Protein AF-A0AAE0FEV9-F1 (afdb_monomer_lite)

Secondary structure (DSSP, 8-state):
------PPPHHHHHHHHH--------------------HHHHHHHTTSPPTT---HHHHS-HHHHHHHHHHH-GGGHHHHHHHHHHHHHHHHHHHHHHHH-SSHHHHHHHHHHHHHHHHHHHHHHHHHS-HHHHHHHT-HHHHHHHHHHHHHHHHHHHHHHHHHHHHHHHHHHHHHHHHHHHHHTTS-TTTTT--GGGHHHIIIIIHHHHHHGGG--SHHHHHHHS--SSS--

pLDDT: mean 75.98, std 17.47, range [34.81, 94.75]

InterPro domains:
  IPR037191 VPS9 domain superfamily [SSF109993] (105-224)
  IPR051248 UPF0507/Ankyrin repeat domain-containing protein 27 [PTHR24170] (61-226)

Organism: NCBI:txid36881

Sequence (233 aa):
MDTDAQSPSIVDWISETFFGTPTPFSADSSSESEDDTDPAERARLAKIPPWGQVEESELESPINCRKLLRRLLPQAAQGLQCADRLSEAFNRNFDLWDGEYPNNEERLTYWRDEILSCTEKVVRKLLESGKRIARVNRNAAWREQLQTMVDGYILELVHDKLMVGVERLCEDDDDELDRRMEKLHHIDAKVVGVRKEHRDMIVGEALTRFRQLPRLVTPLEKVLTTPCHSFGK

Foldseek 3Di:
DDDDDPDDDPVVVVCVPPDDDDDDDDDDDDDPPDDPDDPVNVVLLVPQDAQPPDDVVLLLALVSLVVNCCRNCVLLVVLVVLLLVLLVVCLVCVVVLLPPDPAPVVSVVVNVVSLVVSLVSSLVSSCVRDDSSVVCVVDPVSSVVNSSSSSSNSLVSNVVVVVVSVCVNCVVVVVVVVVVVVVCPPPDVVVVVDDPVCPCVCVPQQVVLVVCLVVRRDPSNNVVSHPPPPPPD

Structure (mmCIF, N/CA/C/O backbone):
data_AF-A0AAE0FEV9-F1
#
_entry.id   AF-A0AAE0FEV9-F1
#
loop_
_atom_site.group_PDB
_atom_site.id
_atom_site.type_symbol
_atom_site.label_atom_id
_atom_site.label_alt_id
_atom_site.label_comp_id
_atom_site.label_asym_id
_atom_site.label_entity_id
_atom_site.label_seq_id
_atom_site.pdbx_PDB_ins_code
_atom_site.Cartn_x
_atom_site.Cartn_y
_atom_site.Cartn_z
_atom_site.occupancy
_atom_site.B_iso_or_equiv
_atom_site.auth_seq_id
_atom_site.auth_comp_id
_atom_site.auth_asym_id
_atom_site.auth_atom_id
_atom_site.pdbx_PDB_model_num
ATOM 1 N N . MET A 1 1 ? -8.594 51.266 -2.827 1.00 41.22 1 MET A N 1
ATOM 2 C CA . MET A 1 1 ? -8.538 50.683 -1.469 1.00 41.22 1 MET A CA 1
ATOM 3 C C . MET A 1 1 ? -9.070 49.283 -1.644 1.00 41.22 1 MET A C 1
ATOM 5 O O . MET A 1 1 ? -10.258 49.060 -1.469 1.00 41.22 1 MET A O 1
ATOM 9 N N . ASP A 1 2 ? -8.205 48.408 -2.139 1.00 34.81 2 ASP A N 1
ATOM 10 C CA . ASP A 1 2 ? -8.550 47.035 -2.477 1.00 34.81 2 ASP A CA 1
ATOM 11 C C . ASP A 1 2 ? -8.184 46.172 -1.277 1.00 34.81 2 ASP A C 1
ATOM 13 O O . ASP A 1 2 ? -7.033 46.127 -0.847 1.00 34.81 2 ASP A O 1
ATOM 17 N N . THR A 1 3 ? -9.203 45.592 -0.654 1.00 43.28 3 THR A N 1
ATOM 18 C CA . THR A 1 3 ? -9.040 44.592 0.393 1.00 43.28 3 THR A CA 1
ATOM 19 C C . THR A 1 3 ? -8.799 43.252 -0.285 1.00 43.28 3 THR A C 1
ATOM 21 O O . THR A 1 3 ? -9.742 42.651 -0.801 1.00 43.28 3 THR A O 1
ATOM 24 N N . ASP A 1 4 ? -7.544 42.806 -0.284 1.00 39.69 4 ASP A N 1
ATOM 25 C CA . ASP A 1 4 ? -7.170 41.438 -0.629 1.00 39.69 4 ASP A CA 1
ATOM 26 C C . ASP A 1 4 ? -7.824 40.473 0.365 1.00 39.69 4 ASP A C 1
ATOM 28 O O . ASP A 1 4 ? -7.436 40.374 1.532 1.00 39.69 4 ASP A O 1
ATOM 32 N N . ALA A 1 5 ? -8.854 39.770 -0.099 1.00 47.12 5 ALA A N 1
ATOM 33 C CA . ALA A 1 5 ? -9.394 38.616 0.595 1.00 47.12 5 ALA A CA 1
ATOM 34 C C . ALA A 1 5 ? -8.431 37.442 0.370 1.00 47.12 5 ALA A C 1
ATOM 36 O O . ALA A 1 5 ? -8.418 36.834 -0.700 1.00 47.12 5 ALA A O 1
ATOM 37 N N . GLN A 1 6 ? -7.602 37.142 1.372 1.00 42.97 6 GLN A N 1
ATOM 38 C CA . GLN A 1 6 ? -6.827 35.905 1.412 1.00 42.97 6 GLN A CA 1
ATOM 39 C C . GLN A 1 6 ? -7.790 34.716 1.442 1.00 42.97 6 GLN A C 1
ATOM 41 O O . GLN A 1 6 ? -8.541 34.534 2.401 1.00 42.97 6 GLN A O 1
ATOM 46 N N . SER A 1 7 ? -7.764 33.911 0.382 1.00 38.69 7 SER A N 1
ATOM 47 C CA . SER A 1 7 ? -8.400 32.597 0.372 1.00 38.69 7 SER A CA 1
ATOM 48 C C . SER A 1 7 ? -7.812 31.746 1.507 1.00 38.69 7 SER A C 1
ATOM 50 O O . SER A 1 7 ? -6.585 31.677 1.620 1.00 38.69 7 SER A O 1
ATOM 52 N N . PRO A 1 8 ? -8.644 31.118 2.354 1.00 42.41 8 PRO A N 1
ATOM 53 C CA . PRO A 1 8 ? -8.163 30.309 3.469 1.00 42.41 8 PRO A CA 1
ATOM 54 C C . PRO A 1 8 ? -7.369 29.096 2.970 1.00 42.41 8 PRO A C 1
ATOM 56 O O . PRO A 1 8 ? -7.682 28.514 1.928 1.00 42.41 8 PRO A O 1
ATOM 59 N N . SER A 1 9 ? -6.329 28.726 3.720 1.00 47.88 9 SER A N 1
ATOM 60 C CA . SER A 1 9 ? -5.472 27.581 3.416 1.00 47.88 9 SER A CA 1
ATOM 61 C C . SER A 1 9 ? -6.270 26.276 3.500 1.00 47.88 9 SER A C 1
ATOM 63 O O . SER A 1 9 ? -7.093 26.098 4.398 1.00 47.88 9 SER A O 1
ATOM 65 N N . ILE A 1 10 ? -5.991 25.315 2.612 1.00 43.44 10 ILE A N 1
ATOM 66 C CA . ILE A 1 10 ? -6.549 23.949 2.684 1.00 43.44 10 ILE A CA 1
ATOM 67 C C . ILE A 1 10 ? -6.269 23.304 4.055 1.00 43.44 10 ILE A C 1
ATOM 69 O O . ILE A 1 10 ? -7.090 22.537 4.561 1.00 43.44 10 ILE A O 1
ATOM 73 N N . VAL A 1 11 ? -5.155 23.674 4.697 1.00 47.72 11 VAL A N 1
ATOM 74 C CA . VAL A 1 11 ? -4.790 23.234 6.052 1.00 47.72 11 VAL A CA 1
ATOM 75 C C . VAL A 1 11 ? -5.796 23.728 7.101 1.00 47.72 11 VAL A C 1
ATOM 77 O O . VAL A 1 11 ? -6.149 22.978 8.016 1.00 47.72 11 VAL A O 1
ATOM 80 N N . ASP A 1 12 ? -6.321 24.945 6.943 1.00 48.31 12 ASP A N 1
ATOM 81 C CA . ASP A 1 12 ? -7.316 25.524 7.853 1.00 48.31 12 ASP A CA 1
ATOM 82 C C . ASP A 1 12 ? -8.679 24.842 7.665 1.00 48.31 12 ASP A C 1
ATOM 84 O O . ASP A 1 12 ? -9.347 24.491 8.639 1.00 48.31 12 ASP A O 1
ATOM 88 N N . TRP A 1 13 ? -9.044 24.526 6.417 1.00 46.03 13 TRP A N 1
ATOM 89 C CA . TRP A 1 13 ? -10.301 23.839 6.104 1.00 46.03 13 TRP A CA 1
ATOM 90 C C . TRP A 1 13 ? -10.339 22.396 6.636 1.00 46.03 13 TRP A C 1
ATOM 92 O O . TRP A 1 13 ? -11.351 21.943 7.178 1.00 46.03 13 TRP A O 1
ATOM 102 N N . ILE A 1 14 ? -9.221 21.667 6.553 1.00 44.41 14 ILE A N 1
ATOM 103 C CA . ILE A 1 14 ? -9.095 20.316 7.127 1.00 44.41 14 ILE A CA 1
ATOM 104 C C . ILE A 1 14 ? -9.130 20.364 8.664 1.00 44.41 14 ILE A C 1
ATOM 106 O O . ILE A 1 14 ? -9.707 19.473 9.294 1.00 44.41 14 ILE A O 1
ATOM 110 N N . SER A 1 15 ? -8.565 21.413 9.266 1.00 47.31 15 SER A N 1
ATOM 111 C CA . SER A 1 15 ? -8.536 21.595 10.719 1.00 47.31 15 SER A CA 1
ATOM 112 C C . SER A 1 15 ? -9.932 21.863 11.299 1.00 47.31 15 SER A C 1
ATOM 114 O O . SER A 1 15 ? -10.335 21.202 12.256 1.00 47.31 15 SER A O 1
ATOM 116 N N . GLU A 1 16 ? -10.715 22.753 10.684 1.00 45.16 16 GLU A N 1
ATOM 117 C CA . GLU A 1 16 ? -12.052 23.123 11.179 1.00 45.16 16 GLU A CA 1
ATOM 118 C C . GLU A 1 16 ? -13.118 22.041 10.956 1.00 45.16 16 GLU A C 1
ATOM 120 O O . GLU A 1 16 ? -14.039 21.900 11.762 1.00 45.16 16 GLU A O 1
ATOM 125 N N . THR A 1 17 ? -13.000 21.240 9.893 1.00 46.22 17 THR A N 1
ATOM 126 C CA . THR A 1 17 ? -14.050 20.268 9.535 1.00 46.22 17 THR A CA 1
ATOM 127 C C . THR A 1 17 ? -13.935 18.945 10.308 1.00 46.22 17 THR A C 1
ATOM 129 O O . THR A 1 17 ? -14.923 18.222 10.449 1.00 46.22 17 THR A O 1
ATOM 132 N N . PHE A 1 18 ? -12.747 18.606 10.827 1.00 39.97 18 PHE A N 1
ATOM 133 C CA . PHE A 1 18 ? -12.476 17.279 11.406 1.00 39.97 18 PHE A CA 1
ATOM 134 C C . PHE A 1 18 ? -12.019 17.283 12.866 1.00 39.97 18 PHE A C 1
ATOM 136 O O . PHE A 1 18 ? -12.207 16.276 13.556 1.00 39.97 18 PHE A O 1
ATOM 143 N N . PHE A 1 19 ? -11.455 18.383 13.363 1.00 46.16 19 PHE A N 1
ATOM 144 C CA . PHE A 1 19 ? -10.941 18.464 14.725 1.00 46.16 19 PHE A CA 1
ATOM 145 C C . PHE A 1 19 ? -11.893 19.303 15.573 1.00 46.16 19 PHE A C 1
ATOM 147 O O . PHE A 1 19 ? -11.702 20.499 15.775 1.00 46.16 19 PHE A O 1
ATOM 154 N N . GLY A 1 20 ? -12.937 18.655 16.097 1.00 38.75 20 GLY A N 1
ATOM 155 C CA . GLY A 1 20 ? -13.667 19.206 17.238 1.00 38.75 20 GLY A CA 1
ATOM 156 C C . GLY A 1 20 ? -12.681 19.616 18.340 1.00 38.75 20 GLY A C 1
ATOM 157 O O . GLY A 1 20 ? -11.648 18.966 18.524 1.00 38.75 20 GLY A O 1
ATOM 158 N N . THR A 1 21 ? -12.984 20.716 19.029 1.00 34.81 21 THR A N 1
ATOM 159 C CA . THR A 1 21 ? -12.131 21.330 20.055 1.00 34.81 21 THR A CA 1
ATOM 160 C C . THR A 1 21 ? -11.534 20.284 21.009 1.00 34.81 21 THR A C 1
ATOM 162 O O . THR A 1 21 ? -12.269 19.436 21.522 1.00 34.81 21 THR A O 1
ATOM 165 N N . PRO A 1 22 ? -10.214 20.320 21.277 1.00 36.53 22 PRO A N 1
ATOM 166 C CA . PRO A 1 22 ? -9.587 19.364 22.177 1.00 36.53 22 PRO A CA 1
ATOM 167 C C . PRO A 1 22 ? -10.142 19.558 23.591 1.00 36.53 22 PRO A C 1
ATOM 169 O O . PRO A 1 22 ? -9.914 20.583 24.233 1.00 36.53 22 PRO A O 1
ATOM 172 N N . THR A 1 23 ? -10.882 18.569 24.090 1.00 37.50 23 THR A N 1
ATOM 173 C CA . THR A 1 23 ? -11.262 18.509 25.502 1.00 37.50 23 THR A CA 1
ATOM 174 C C . THR A 1 23 ? -10.005 18.303 26.352 1.00 37.50 23 THR A C 1
ATOM 176 O O . THR A 1 23 ? -9.233 17.385 26.057 1.00 37.50 23 THR A O 1
ATOM 179 N N . PRO A 1 24 ? -9.775 19.116 27.398 1.00 34.91 24 PRO A N 1
ATOM 180 C CA . PRO A 1 24 ? -8.622 18.953 28.272 1.00 34.91 24 PRO A CA 1
ATOM 181 C C . PRO A 1 24 ? -8.656 17.587 28.969 1.00 34.91 24 PRO A C 1
ATOM 183 O O . PRO A 1 24 ? -9.694 17.130 29.446 1.00 34.91 24 PRO A O 1
ATOM 186 N N . PHE A 1 25 ? -7.494 16.937 28.996 1.00 35.12 25 PHE A N 1
ATOM 187 C CA . PHE A 1 25 ? -7.281 15.612 29.569 1.00 35.12 25 PHE A CA 1
ATOM 188 C C . PHE A 1 25 ? -7.316 15.713 31.103 1.00 35.12 25 PHE A C 1
ATOM 190 O O . PHE A 1 25 ? -6.329 16.097 31.731 1.00 35.12 25 PHE A O 1
ATOM 197 N N . SER A 1 26 ? -8.458 15.402 31.719 1.00 35.25 26 SER A N 1
ATOM 198 C CA . SER A 1 26 ? -8.541 15.206 33.170 1.00 35.25 26 SER A CA 1
ATOM 199 C C . SER A 1 26 ? -7.889 13.874 33.534 1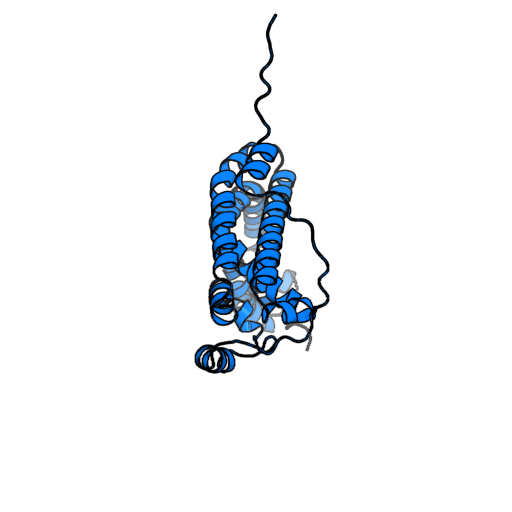.00 35.25 26 SER A C 1
ATOM 201 O O . SER A 1 26 ? -8.309 12.814 33.073 1.00 35.25 26 SER A O 1
ATOM 203 N N . ALA A 1 27 ? -6.842 13.927 34.354 1.00 40.41 27 ALA A N 1
ATOM 204 C CA . ALA A 1 27 ? -6.229 12.748 34.947 1.00 40.41 27 ALA A CA 1
ATOM 205 C C . ALA A 1 27 ? -7.140 12.208 36.061 1.00 40.41 27 ALA A C 1
ATOM 207 O O . ALA A 1 27 ? -7.058 12.666 37.198 1.00 40.41 27 ALA A O 1
ATOM 208 N N . ASP A 1 28 ? -8.007 11.248 35.732 1.00 34.88 28 ASP A N 1
ATOM 209 C CA . ASP A 1 28 ? -8.810 10.533 36.725 1.00 34.88 28 ASP A CA 1
ATOM 210 C C . ASP A 1 28 ? -8.112 9.248 37.193 1.00 34.88 28 ASP A C 1
ATOM 212 O O . ASP A 1 28 ? -7.824 8.325 36.422 1.00 34.88 28 ASP A O 1
ATOM 216 N N . SER A 1 29 ? -7.871 9.194 38.504 1.00 41.78 29 SER A N 1
ATOM 217 C CA . SER A 1 29 ? -7.483 8.006 39.262 1.00 41.78 29 SER A CA 1
ATOM 218 C C . SER A 1 29 ? -8.559 6.927 39.124 1.00 41.78 29 SER A C 1
ATOM 220 O O . SER A 1 29 ? -9.593 6.967 39.788 1.00 41.78 29 SER A O 1
ATOM 222 N N . SER A 1 30 ? -8.322 5.947 38.253 1.00 42.25 30 SER A N 1
ATOM 223 C CA . SER A 1 30 ? -9.244 4.829 38.046 1.00 42.25 30 SER A CA 1
ATOM 224 C C . SER A 1 30 ? -9.142 3.823 39.190 1.00 42.25 30 SER A C 1
ATOM 226 O O . SER A 1 30 ? -8.211 3.021 39.254 1.00 42.25 30 SER A O 1
ATOM 228 N N . SER A 1 31 ? -10.141 3.865 40.070 1.00 44.00 31 SER A N 1
ATOM 229 C CA . SER A 1 31 ? -10.579 2.700 40.835 1.00 44.00 31 SER A CA 1
ATOM 230 C C . SER A 1 31 ? -10.936 1.563 39.868 1.00 44.00 31 SER A C 1
ATOM 232 O O . SER A 1 31 ? -11.465 1.799 38.777 1.00 44.00 31 SER A O 1
ATOM 234 N N . GLU A 1 32 ? -10.597 0.328 40.236 1.00 45.25 32 GLU A N 1
ATOM 235 C CA . GLU A 1 32 ? -10.976 -0.877 39.497 1.00 45.25 32 GLU A CA 1
ATOM 236 C C . GLU A 1 32 ? -12.501 -1.039 39.555 1.00 45.25 32 GLU A C 1
ATOM 238 O O . GLU A 1 32 ? -13.047 -1.691 40.439 1.00 45.25 32 GLU A O 1
ATOM 243 N N . SER A 1 33 ? -13.197 -0.376 38.630 1.00 47.38 33 SER A N 1
ATOM 244 C CA . SER A 1 33 ? -14.631 -0.551 38.423 1.00 47.38 33 SER A CA 1
ATOM 245 C C . SER A 1 33 ? -14.896 -1.979 37.965 1.00 47.38 33 SER A C 1
ATOM 247 O O . SER A 1 33 ? -14.318 -2.447 36.976 1.00 47.38 33 SER A O 1
ATOM 249 N N . GLU A 1 34 ? -15.764 -2.660 38.712 1.00 48.91 34 GLU A N 1
ATOM 250 C CA . GLU A 1 34 ? -16.305 -3.964 38.363 1.00 48.91 34 GLU A CA 1
ATOM 251 C C . GLU A 1 34 ? -16.794 -3.930 36.912 1.00 48.91 34 GLU A C 1
ATOM 253 O O . GLU A 1 34 ? -17.453 -2.998 36.451 1.00 48.91 34 GLU A O 1
ATOM 258 N N . ASP A 1 35 ? -16.338 -4.915 36.150 1.00 56.59 35 ASP A N 1
ATOM 259 C CA . ASP A 1 35 ? -16.526 -4.993 34.715 1.00 56.59 35 ASP A CA 1
ATOM 260 C C . ASP A 1 35 ? -18.016 -5.248 34.415 1.00 56.59 35 ASP A C 1
ATOM 262 O O . ASP A 1 35 ? -18.484 -6.382 34.428 1.00 56.59 35 ASP A O 1
ATOM 266 N N . ASP A 1 36 ? -18.765 -4.175 34.167 1.00 55.03 36 ASP A N 1
ATOM 267 C CA . ASP A 1 36 ? -20.206 -4.147 33.848 1.00 55.03 36 ASP A CA 1
ATOM 268 C C . ASP A 1 36 ? -20.526 -4.661 32.424 1.00 55.03 36 ASP A C 1
ATOM 270 O O . ASP A 1 36 ? -21.528 -4.312 31.800 1.00 55.03 36 ASP A O 1
ATOM 274 N N . THR A 1 37 ? -19.636 -5.479 31.858 1.00 64.69 37 THR A N 1
ATOM 275 C CA . THR A 1 37 ? -19.799 -6.045 30.519 1.00 64.69 37 THR A CA 1
ATOM 276 C C . THR A 1 37 ? -20.865 -7.143 30.555 1.00 64.69 37 THR A C 1
ATOM 278 O O . THR A 1 37 ? -20.728 -8.112 31.311 1.00 64.69 37 THR A O 1
ATOM 281 N N . ASP A 1 38 ? -21.895 -7.010 29.708 1.00 74.19 38 ASP A N 1
ATOM 282 C CA . ASP A 1 38 ? -22.982 -7.983 29.528 1.00 74.19 38 ASP A CA 1
ATOM 283 C C . ASP A 1 38 ? -22.416 -9.422 29.481 1.00 74.19 38 ASP A C 1
ATOM 285 O O . ASP A 1 38 ? -21.505 -9.703 28.691 1.00 74.19 38 ASP A O 1
ATOM 289 N N . PRO A 1 39 ? -22.917 -10.364 30.305 1.00 74.19 39 PRO A N 1
ATOM 290 C CA . PRO A 1 39 ? -22.498 -11.765 30.282 1.00 74.19 39 PRO A CA 1
ATOM 291 C C . PRO A 1 39 ? -22.519 -12.404 28.884 1.00 74.19 39 PRO A C 1
ATOM 293 O O . PRO A 1 39 ? -21.651 -13.224 28.569 1.00 74.19 39 PRO A O 1
ATOM 296 N N . ALA A 1 40 ? -23.473 -12.024 28.026 1.00 72.75 40 ALA A N 1
ATOM 297 C CA . ALA A 1 40 ? -23.550 -12.499 26.646 1.00 72.75 40 ALA A CA 1
ATOM 298 C C . ALA A 1 40 ? -22.420 -11.928 25.776 1.00 72.75 40 ALA A C 1
ATOM 300 O O . ALA A 1 40 ? -21.842 -12.640 24.945 1.00 72.75 40 ALA A O 1
ATOM 301 N N . GLU A 1 41 ? -22.065 -10.664 25.993 1.00 65.50 41 GLU A N 1
ATOM 302 C CA . GLU A 1 41 ? -20.927 -10.021 25.347 1.00 65.50 41 GLU A CA 1
ATOM 303 C C . GLU A 1 41 ? -19.605 -10.616 25.844 1.00 65.50 41 GLU A C 1
ATOM 305 O O . GLU A 1 41 ? -18.776 -11.004 25.023 1.00 65.50 41 GLU A O 1
ATOM 310 N N . ARG A 1 42 ? -19.446 -10.867 27.150 1.00 66.38 42 ARG A N 1
ATOM 311 C CA . ARG A 1 42 ? -18.304 -11.627 27.696 1.00 66.38 42 ARG A CA 1
ATOM 312 C C . ARG A 1 42 ? -18.156 -13.006 27.061 1.00 66.38 42 ARG A C 1
ATOM 314 O O . ARG A 1 42 ? -17.057 -13.369 26.646 1.00 66.38 42 ARG A O 1
ATOM 321 N N . ALA A 1 43 ? -19.244 -13.769 26.950 1.00 70.81 43 ALA A N 1
ATOM 322 C CA . ALA A 1 43 ? -19.222 -15.105 26.352 1.00 70.81 43 ALA A CA 1
ATOM 323 C C . ALA A 1 43 ? -18.872 -15.078 24.852 1.00 70.81 43 ALA A C 1
ATOM 325 O O . ALA A 1 43 ? -18.220 -15.996 24.350 1.00 70.81 43 ALA A O 1
ATOM 326 N N . ARG A 1 44 ? -19.271 -14.025 24.124 1.00 66.19 44 ARG A N 1
ATOM 327 C CA . ARG A 1 44 ? -18.850 -13.792 22.733 1.00 66.19 44 ARG A CA 1
ATOM 328 C C . ARG A 1 44 ? -17.379 -13.396 22.645 1.00 66.19 44 ARG A C 1
ATOM 330 O O . ARG A 1 44 ? -16.645 -13.967 21.842 1.00 66.19 44 ARG A O 1
ATOM 337 N N . LEU A 1 45 ? -16.937 -12.472 23.492 1.00 62.59 45 LEU A N 1
ATOM 338 C CA . LEU A 1 45 ? -15.565 -11.969 23.519 1.00 62.59 45 LEU A CA 1
ATOM 339 C C . LEU A 1 45 ? -14.547 -13.044 23.926 1.00 62.59 45 LEU A C 1
ATOM 341 O O . LEU A 1 45 ? -13.419 -12.996 23.432 1.00 62.59 45 LEU A O 1
ATOM 345 N N . ALA A 1 46 ? -14.945 -14.016 24.754 1.00 65.44 46 ALA A N 1
ATOM 346 C CA . ALA A 1 46 ? -14.129 -15.164 25.160 1.00 65.44 46 ALA A CA 1
ATOM 347 C C . ALA A 1 46 ? -13.844 -16.161 24.020 1.00 65.44 46 ALA A C 1
ATOM 349 O O . ALA A 1 46 ? -12.893 -16.931 24.110 1.00 65.44 46 ALA A O 1
ATOM 350 N N . LYS A 1 47 ? -14.638 -16.144 22.938 1.00 67.19 47 LYS A N 1
ATOM 351 C CA . LYS A 1 47 ? -14.409 -16.975 21.739 1.00 67.19 47 LYS A CA 1
ATOM 352 C C . LYS A 1 47 ? -13.424 -16.348 20.749 1.00 67.19 47 LYS A C 1
ATOM 354 O O . LYS A 1 47 ? -12.999 -17.016 19.813 1.00 67.19 47 LYS A O 1
ATOM 359 N N . ILE A 1 48 ? -13.095 -15.067 20.919 1.00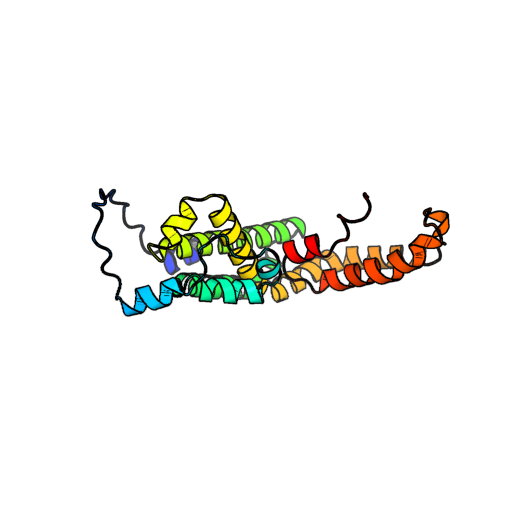 61.78 48 ILE A N 1
ATOM 360 C CA . ILE A 1 48 ? -12.142 -14.356 20.063 1.00 61.78 48 ILE A CA 1
ATOM 361 C C . ILE A 1 48 ? -10.732 -14.653 20.584 1.00 61.78 48 ILE A C 1
ATOM 363 O O . ILE A 1 48 ? -10.501 -14.407 21.774 1.00 61.78 48 ILE A O 1
ATOM 367 N N . PRO A 1 49 ? -9.790 -15.098 19.728 1.00 64.62 49 PRO A N 1
ATOM 368 C CA . PRO A 1 49 ? -8.420 -15.371 20.141 1.00 64.62 49 PRO A CA 1
ATOM 369 C C . PRO A 1 49 ? -7.812 -14.192 20.918 1.00 64.62 49 PRO A C 1
ATOM 371 O O . PRO A 1 49 ? -8.091 -13.022 20.606 1.00 64.62 49 PRO A O 1
ATOM 374 N N . PRO A 1 50 ? -7.008 -14.456 21.958 1.00 66.81 50 PRO A N 1
ATOM 375 C CA . PRO A 1 50 ? -6.232 -13.412 22.606 1.00 66.81 50 PRO A CA 1
ATOM 376 C C . PRO A 1 50 ? -5.257 -12.769 21.607 1.00 66.81 50 PRO A C 1
ATOM 378 O O . PRO A 1 50 ? -4.754 -13.418 20.689 1.00 66.81 50 PRO A O 1
ATOM 381 N N . TRP A 1 51 ? -4.991 -11.474 21.796 1.00 66.50 51 TRP A N 1
ATOM 382 C CA . TRP A 1 51 ? -3.950 -10.760 21.052 1.00 66.50 51 TRP A CA 1
ATOM 383 C C . TRP A 1 51 ? -2.605 -11.491 21.209 1.00 66.50 51 TRP A C 1
ATOM 385 O O . TRP A 1 51 ? -2.278 -11.940 22.308 1.00 66.50 51 TRP A O 1
ATOM 395 N N . GLY A 1 52 ? -1.856 -11.643 20.114 1.00 61.00 52 GLY A N 1
ATOM 396 C CA . GLY A 1 52 ? -0.604 -12.411 20.080 1.00 61.00 52 GLY A CA 1
ATOM 397 C C . GLY A 1 52 ? -0.725 -13.877 19.638 1.00 61.00 52 GLY A C 1
ATOM 398 O O . GLY A 1 52 ? 0.289 -14.562 19.604 1.00 61.00 52 GLY A O 1
ATOM 399 N N . GLN A 1 53 ? -1.922 -14.358 19.283 1.00 69.88 53 GLN A N 1
ATOM 400 C CA . GLN A 1 53 ? -2.118 -15.634 18.565 1.00 69.88 53 GLN A CA 1
ATOM 401 C C . GLN A 1 53 ? -2.456 -15.442 17.078 1.00 69.88 53 GLN A C 1
ATOM 403 O O . GLN A 1 53 ? -2.945 -16.363 16.435 1.00 69.88 53 GLN A O 1
ATOM 408 N N . VAL A 1 54 ? -2.251 -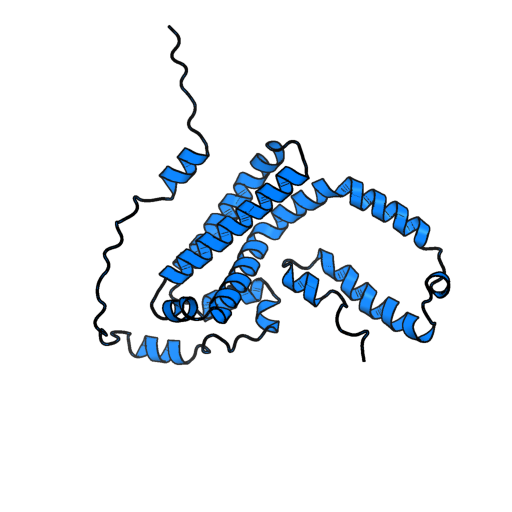14.234 16.548 1.00 69.31 54 VAL A N 1
ATOM 409 C CA . VAL A 1 54 ? -2.382 -13.968 15.111 1.00 69.31 54 VAL A CA 1
ATOM 410 C C . VAL A 1 54 ? -1.125 -14.509 14.444 1.00 69.31 54 VAL A C 1
ATOM 412 O O . VAL A 1 54 ? -0.024 -14.089 14.803 1.00 69.31 54 VAL A O 1
ATOM 415 N N . GLU A 1 55 ? -1.281 -15.466 13.534 1.00 72.12 55 GLU A N 1
ATOM 416 C CA . GLU A 1 55 ? -0.148 -15.995 12.771 1.00 72.12 55 GLU A CA 1
ATOM 417 C C . GLU A 1 55 ? 0.331 -14.944 11.762 1.00 72.12 55 GLU A C 1
ATOM 419 O O . GLU A 1 55 ? -0.477 -14.198 11.208 1.00 72.12 55 GLU A O 1
ATOM 424 N N . GLU A 1 56 ? 1.640 -14.885 11.498 1.00 68.38 56 GLU A N 1
ATOM 425 C CA . GLU A 1 56 ? 2.208 -13.954 10.507 1.00 68.38 56 GLU A CA 1
ATOM 426 C C . GLU A 1 56 ? 1.548 -14.125 9.132 1.00 68.38 56 GLU A C 1
ATOM 428 O O . GLU A 1 56 ? 1.243 -13.134 8.476 1.00 68.38 56 GLU A O 1
ATOM 433 N N . SER A 1 57 ? 1.181 -15.356 8.766 1.00 70.06 57 SER A N 1
ATOM 434 C CA . SER A 1 57 ? 0.448 -15.670 7.536 1.00 70.06 57 SER A CA 1
ATOM 435 C C . SER A 1 57 ? -0.948 -15.044 7.451 1.00 70.06 57 SER A C 1
ATOM 437 O O . SER A 1 57 ? -1.485 -14.854 6.360 1.00 70.06 57 SER A O 1
ATOM 439 N N . GLU A 1 58 ? -1.577 -14.703 8.582 1.00 69.69 58 GLU A N 1
ATOM 440 C CA . GLU A 1 58 ? -2.846 -13.967 8.576 1.00 69.69 58 GLU A CA 1
ATOM 441 C C . GLU A 1 58 ? -2.635 -12.460 8.317 1.00 69.69 58 GLU A C 1
ATOM 443 O O . GLU A 1 58 ? -3.563 -11.798 7.851 1.00 69.69 58 GLU A O 1
ATOM 448 N N . LEU A 1 59 ? -1.436 -11.924 8.582 1.00 69.88 59 LEU A N 1
ATOM 449 C CA . LEU A 1 59 ? -1.054 -10.524 8.338 1.00 69.88 59 LEU A CA 1
ATOM 450 C C . LEU A 1 59 ? -0.559 -10.277 6.910 1.00 69.88 59 LEU A C 1
ATOM 452 O O . LEU A 1 59 ? -0.424 -9.127 6.500 1.00 69.88 59 LEU A O 1
ATOM 456 N N . GLU A 1 60 ? -0.295 -11.350 6.164 1.00 69.12 60 GLU A N 1
ATOM 457 C CA . GLU A 1 60 ? 0.202 -11.269 4.794 1.00 69.12 60 GLU A CA 1
ATOM 458 C C . GLU A 1 60 ? -0.811 -10.579 3.883 1.00 69.12 60 GLU A C 1
ATOM 460 O O . GLU A 1 60 ? -0.436 -9.686 3.147 1.00 69.12 60 GLU A O 1
ATOM 465 N N . SER A 1 61 ? -2.105 -10.899 3.964 1.00 75.88 61 SER A N 1
ATOM 466 C CA . SER A 1 61 ? -3.084 -10.303 3.047 1.00 75.88 61 SER A CA 1
ATOM 467 C C . SER A 1 61 ? -3.794 -9.081 3.647 1.00 75.88 61 SER A C 1
ATOM 469 O O . SER A 1 61 ? -4.405 -9.203 4.713 1.00 75.88 61 SER A O 1
ATOM 471 N N . PRO A 1 62 ? -3.872 -7.943 2.932 1.00 73.12 62 PRO A N 1
ATOM 472 C CA . PRO A 1 62 ? -4.659 -6.788 3.368 1.00 73.12 62 PRO A CA 1
ATOM 473 C C . PRO A 1 62 ? -6.136 -7.117 3.662 1.00 73.12 62 PRO A C 1
ATOM 475 O O . PRO A 1 62 ? -6.684 -6.732 4.701 1.00 73.12 62 PRO A O 1
ATOM 478 N N . ILE A 1 63 ? -6.747 -7.962 2.820 1.00 74.62 63 ILE A N 1
ATOM 479 C CA . ILE A 1 63 ? -8.120 -8.456 3.009 1.00 74.62 63 ILE A CA 1
ATOM 480 C C . ILE A 1 63 ? -8.245 -9.206 4.344 1.00 74.62 63 ILE A C 1
ATOM 482 O O . ILE A 1 63 ? -9.281 -9.132 5.021 1.00 74.62 63 ILE A O 1
ATOM 486 N N . ASN A 1 64 ? -7.203 -9.946 4.733 1.00 79.75 64 ASN A N 1
ATOM 487 C CA . ASN A 1 64 ? -7.154 -10.627 6.020 1.00 79.75 64 ASN A CA 1
ATOM 488 C C . ASN A 1 64 ? -6.971 -9.619 7.156 1.00 79.75 64 ASN A C 1
ATOM 490 O O . ASN A 1 64 ? -7.733 -9.703 8.114 1.00 79.75 64 ASN A O 1
ATOM 494 N N . CYS A 1 65 ? -6.111 -8.606 7.024 1.00 80.19 65 CYS A N 1
ATOM 495 C CA . CYS A 1 65 ? -5.967 -7.523 8.005 1.00 80.19 65 CYS A CA 1
ATOM 496 C C . CYS A 1 65 ? -7.307 -6.841 8.321 1.00 80.19 65 CYS A C 1
ATOM 498 O O . CYS A 1 65 ? -7.684 -6.715 9.490 1.00 80.19 65 CYS A O 1
ATOM 500 N N . ARG A 1 66 ? -8.111 -6.504 7.305 1.00 81.88 66 ARG A N 1
ATOM 501 C CA . ARG A 1 66 ? -9.458 -5.942 7.509 1.00 81.88 66 ARG A CA 1
ATOM 502 C C . ARG A 1 66 ? -10.387 -6.896 8.265 1.00 81.88 66 ARG A C 1
ATOM 504 O O . ARG A 1 66 ? -11.109 -6.484 9.180 1.00 81.88 66 ARG A O 1
ATOM 511 N N . LYS A 1 67 ? -10.403 -8.178 7.885 1.00 82.38 67 LYS A N 1
ATOM 512 C CA . LYS A 1 67 ? -11.218 -9.214 8.549 1.00 82.38 67 LYS A CA 1
ATOM 513 C C . LYS A 1 67 ? -10.772 -9.436 9.994 1.00 82.38 67 LYS A C 1
ATOM 515 O O . LYS A 1 67 ? -11.625 -9.546 10.874 1.00 82.38 67 LYS A O 1
ATOM 520 N N . LEU A 1 68 ? -9.465 -9.462 10.243 1.00 80.31 68 LEU A N 1
ATOM 521 C CA . LEU A 1 68 ? -8.859 -9.595 11.563 1.00 80.31 68 LEU A CA 1
ATOM 522 C C . LEU A 1 68 ? -9.225 -8.416 12.449 1.00 80.31 68 LEU A C 1
ATOM 524 O O . LEU A 1 68 ? -9.707 -8.640 13.554 1.00 80.31 68 LEU A O 1
ATOM 528 N N . LEU A 1 69 ? -9.090 -7.181 11.964 1.00 82.50 69 LEU A N 1
ATOM 529 C CA . LEU A 1 69 ? -9.458 -5.995 12.733 1.00 82.50 69 LEU A CA 1
ATOM 530 C C . LEU A 1 69 ? -10.945 -6.015 13.114 1.00 82.50 69 LEU A C 1
ATOM 532 O O . LEU A 1 69 ? -11.280 -5.788 14.274 1.00 82.50 69 LEU A O 1
ATOM 536 N N . ARG A 1 70 ? -11.842 -6.388 12.189 1.00 83.38 70 ARG A N 1
ATOM 537 C CA . ARG A 1 70 ? -13.278 -6.557 12.492 1.00 83.38 70 ARG A CA 1
ATOM 538 C C . ARG A 1 70 ? -13.552 -7.683 13.493 1.00 83.38 70 ARG A C 1
ATOM 540 O O . ARG A 1 70 ? -14.418 -7.534 14.351 1.00 83.38 70 ARG A O 1
ATOM 547 N N . ARG A 1 71 ? -12.830 -8.805 13.385 1.00 80.06 71 ARG A N 1
ATOM 548 C CA . ARG A 1 71 ? -12.95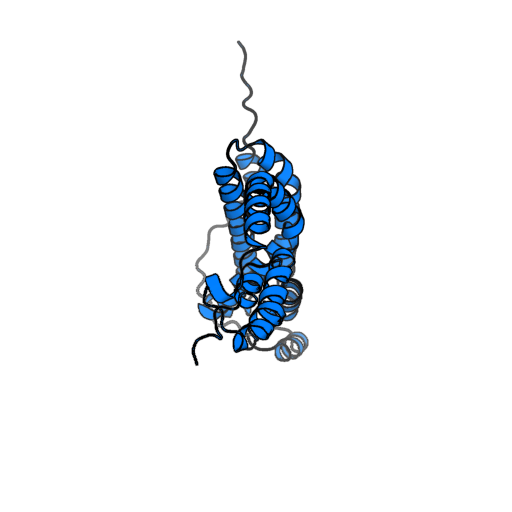9 -9.970 14.277 1.00 80.06 71 ARG A CA 1
ATOM 549 C C . ARG A 1 71 ? -12.457 -9.659 15.684 1.00 80.06 71 ARG A C 1
ATOM 551 O O . ARG A 1 71 ? -13.117 -10.007 16.656 1.00 80.06 71 ARG A O 1
ATOM 558 N N . LEU A 1 72 ? -11.280 -9.049 15.787 1.00 75.06 72 LEU A N 1
ATOM 559 C CA . LEU A 1 72 ? -10.590 -8.780 17.045 1.00 75.06 72 LEU A CA 1
ATOM 560 C C . LEU A 1 72 ? -11.204 -7.589 17.776 1.00 75.06 72 LEU A C 1
ATOM 562 O O . LEU A 1 72 ? -11.225 -7.586 19.009 1.00 75.06 72 LEU A O 1
ATOM 566 N N . LEU A 1 73 ? -11.725 -6.609 17.029 1.00 76.25 73 LEU A N 1
ATOM 567 C CA . LEU A 1 73 ? -12.213 -5.339 17.555 1.00 76.25 73 LEU A CA 1
ATOM 568 C C . LEU A 1 73 ? -13.641 -5.002 17.073 1.00 76.25 73 LEU A C 1
ATOM 570 O O . LEU A 1 73 ? -13.834 -3.986 16.402 1.00 76.25 73 LEU A O 1
ATOM 574 N N . PRO A 1 74 ? -14.676 -5.779 17.452 1.00 71.25 74 PRO A N 1
ATOM 575 C CA . PRO A 1 74 ? -16.062 -5.485 17.060 1.00 71.25 74 PRO A CA 1
ATOM 576 C C . PRO A 1 74 ? -16.520 -4.083 17.497 1.00 71.25 74 PRO A C 1
ATOM 578 O O . PRO A 1 74 ? -17.230 -3.388 16.778 1.00 71.25 74 PRO A O 1
ATOM 581 N N . GLN A 1 75 ? -16.042 -3.650 18.664 1.00 70.50 75 GLN A N 1
ATOM 582 C CA . GLN A 1 75 ? -16.274 -2.329 19.253 1.00 70.50 75 GLN A CA 1
ATOM 583 C C . GLN A 1 75 ? -15.518 -1.182 18.561 1.00 70.50 75 GLN A C 1
ATOM 585 O O . GLN A 1 75 ? -15.823 -0.017 18.792 1.00 70.50 75 GLN A O 1
ATOM 590 N N . ALA A 1 76 ? -14.567 -1.482 17.673 1.00 71.69 76 ALA A N 1
ATOM 591 C CA . ALA A 1 76 ? -13.767 -0.475 16.980 1.00 71.69 76 ALA A CA 1
ATOM 592 C C . ALA A 1 76 ? -14.316 -0.107 15.592 1.00 71.69 76 ALA A C 1
ATOM 594 O O . ALA A 1 76 ? -13.583 0.380 14.729 1.00 71.69 76 ALA A O 1
ATOM 595 N N . ALA A 1 77 ? -15.624 -0.295 15.382 1.00 78.69 77 ALA A N 1
ATOM 596 C CA . ALA A 1 77 ? -16.318 0.099 14.156 1.00 78.69 77 ALA A CA 1
ATOM 597 C C . ALA A 1 77 ? -16.067 1.573 13.790 1.00 78.69 77 ALA A C 1
ATOM 599 O O . ALA A 1 77 ? -15.875 1.886 12.619 1.00 78.69 77 ALA A O 1
ATOM 600 N N . GLN A 1 78 ? -15.991 2.463 14.785 1.00 77.12 78 GLN A N 1
ATOM 601 C CA . GLN A 1 78 ? -15.688 3.881 14.569 1.00 77.12 78 GLN A CA 1
ATOM 602 C C . GLN A 1 78 ? -14.261 4.114 14.046 1.00 77.12 78 GLN A C 1
ATOM 604 O O . GLN A 1 78 ? -14.066 4.947 13.161 1.00 77.12 78 GLN A O 1
ATOM 609 N N . GLY A 1 79 ? -13.268 3.371 14.548 1.00 80.56 79 GLY A N 1
ATOM 610 C CA . GLY A 1 79 ? -11.891 3.457 14.055 1.00 80.56 79 GLY A CA 1
ATOM 611 C C . GLY A 1 79 ? -11.744 2.893 12.641 1.00 80.56 79 GLY A C 1
ATOM 612 O O . GLY A 1 79 ? -11.068 3.494 11.813 1.00 80.56 79 GLY A O 1
ATOM 613 N N . LEU A 1 80 ? -12.462 1.817 12.308 1.00 85.62 80 LEU A N 1
ATOM 614 C CA . LEU A 1 80 ? -12.496 1.297 10.935 1.00 85.62 80 LEU A CA 1
ATOM 615 C C . LEU A 1 80 ? -13.215 2.243 9.963 1.00 85.62 80 LEU A C 1
ATOM 617 O O . LEU A 1 80 ? -12.726 2.469 8.864 1.00 85.62 80 LEU A O 1
ATOM 621 N N . GLN A 1 81 ? -14.312 2.878 10.382 1.00 87.75 81 GLN A N 1
ATOM 622 C CA . GLN A 1 81 ? -14.948 3.950 9.605 1.00 87.75 81 GLN A CA 1
ATOM 623 C C . GLN A 1 81 ? -14.046 5.183 9.452 1.00 87.75 81 GLN A C 1
ATOM 625 O O . GLN A 1 81 ? -14.201 5.954 8.507 1.00 87.75 81 GLN A O 1
ATOM 630 N N . CYS A 1 82 ? -13.137 5.431 10.399 1.00 87.88 82 CYS A N 1
ATOM 631 C CA . CYS A 1 82 ? -12.115 6.464 10.250 1.00 87.88 82 CYS A CA 1
ATOM 632 C C . CYS A 1 82 ? -11.141 6.107 9.121 1.00 87.88 82 CYS A C 1
ATOM 634 O O . CYS A 1 82 ? -10.827 6.982 8.323 1.00 87.88 82 CYS A O 1
ATOM 636 N N . ALA A 1 83 ? -10.722 4.840 9.028 1.00 90.06 83 ALA A N 1
ATOM 637 C CA . ALA A 1 83 ? -9.869 4.355 7.944 1.00 90.06 83 ALA A CA 1
ATOM 638 C C . ALA A 1 83 ? -10.533 4.556 6.580 1.00 90.06 83 ALA A C 1
ATOM 640 O O . ALA A 1 83 ? -9.964 5.226 5.726 1.00 90.06 83 ALA A O 1
ATOM 641 N N . ASP A 1 84 ? -11.778 4.092 6.429 1.00 91.56 84 ASP A N 1
ATOM 642 C CA . ASP A 1 84 ? -12.534 4.239 5.180 1.00 91.56 84 ASP A CA 1
ATOM 643 C C . ASP A 1 84 ? -12.641 5.724 4.761 1.00 91.56 84 ASP A C 1
ATOM 645 O O . ASP A 1 84 ? -12.328 6.080 3.627 1.00 91.56 84 ASP A O 1
ATOM 649 N N . ARG A 1 85 ? -12.985 6.625 5.695 1.00 92.69 85 ARG A N 1
ATOM 650 C CA . ARG A 1 85 ? -13.107 8.070 5.411 1.00 92.69 85 ARG A CA 1
ATOM 651 C C . ARG A 1 85 ? -11.784 8.738 5.039 1.00 92.69 85 ARG A C 1
ATOM 653 O O . ARG A 1 85 ? -11.776 9.606 4.167 1.00 92.69 85 ARG A O 1
ATOM 660 N N . LEU A 1 86 ? -10.694 8.386 5.720 1.00 92.69 86 LEU A N 1
ATOM 661 C CA . LEU A 1 86 ? -9.370 8.950 5.450 1.00 92.69 86 LEU A CA 1
ATOM 662 C C . LEU A 1 86 ? -8.834 8.465 4.100 1.00 92.69 86 LEU A C 1
ATOM 664 O O . LEU A 1 86 ? -8.367 9.285 3.316 1.00 92.69 86 LEU A O 1
ATOM 668 N N . SER A 1 87 ? -8.987 7.179 3.783 1.00 92.75 87 SER A N 1
ATOM 669 C CA . SER A 1 87 ? -8.606 6.629 2.478 1.00 92.75 87 SER A CA 1
ATOM 670 C C . SER A 1 87 ? -9.451 7.200 1.336 1.00 92.75 87 SER A C 1
ATOM 672 O O . SER A 1 87 ? -8.922 7.516 0.274 1.00 92.75 87 SER A O 1
ATOM 674 N N . GLU A 1 88 ? -10.752 7.420 1.543 1.00 93.69 88 GLU A N 1
ATOM 675 C CA . GLU A 1 88 ? -11.577 8.143 0.569 1.00 93.69 88 GLU A CA 1
ATOM 676 C C . GLU A 1 88 ? -11.107 9.587 0.361 1.00 93.69 88 GLU A C 1
ATOM 678 O O . GLU A 1 88 ? -11.104 10.077 -0.767 1.00 93.69 88 GLU A O 1
ATOM 683 N N . ALA A 1 89 ? -10.732 10.288 1.436 1.00 92.38 89 ALA A N 1
ATOM 684 C CA . ALA A 1 89 ? -10.201 11.643 1.338 1.00 92.38 89 ALA A CA 1
ATOM 685 C C . ALA A 1 89 ? -8.866 11.666 0.581 1.00 92.38 89 ALA A C 1
ATOM 687 O O . ALA A 1 89 ? -8.700 12.502 -0.304 1.00 92.38 89 ALA A O 1
ATOM 688 N N . PHE A 1 90 ? -7.975 10.711 0.863 1.00 93.56 90 PHE A N 1
ATOM 689 C CA . PHE A 1 90 ? -6.741 10.502 0.108 1.00 93.56 90 PHE A CA 1
ATOM 690 C C . PHE A 1 90 ? -7.038 10.325 -1.386 1.00 93.56 90 PHE A C 1
ATOM 692 O O . PHE A 1 90 ? -6.549 11.093 -2.208 1.00 93.56 90 PHE A O 1
ATOM 699 N N . ASN A 1 91 ? -7.924 9.390 -1.742 1.00 93.81 91 ASN A N 1
ATOM 700 C CA . ASN A 1 91 ? -8.261 9.104 -3.138 1.00 93.81 91 ASN A CA 1
ATOM 701 C C . ASN A 1 91 ? -8.901 10.302 -3.863 1.00 93.81 91 ASN A C 1
ATOM 703 O O . ASN A 1 91 ? -8.636 10.502 -5.048 1.00 93.81 91 ASN A O 1
ATOM 707 N N . ARG A 1 92 ? -9.728 11.104 -3.173 1.00 93.62 92 ARG A N 1
ATOM 708 C CA . ARG A 1 92 ? -10.338 12.323 -3.737 1.00 93.62 92 ARG A CA 1
ATOM 709 C C . ARG A 1 92 ? -9.316 13.424 -4.004 1.00 93.62 92 ARG A C 1
ATOM 711 O O . ARG A 1 92 ? -9.437 14.121 -5.005 1.00 93.62 92 ARG A O 1
ATOM 718 N N . ASN A 1 93 ? -8.346 13.588 -3.112 1.00 90.75 93 ASN A N 1
ATOM 719 C CA . ASN A 1 93 ? -7.353 14.654 -3.212 1.00 90.75 93 ASN A CA 1
ATOM 720 C C . ASN A 1 93 ? -6.121 14.252 -4.034 1.00 90.75 93 ASN A C 1
ATOM 722 O O . ASN A 1 93 ? -5.349 15.121 -4.421 1.00 90.75 93 ASN A O 1
ATOM 726 N N . PHE A 1 94 ? -5.958 12.964 -4.343 1.00 91.00 94 PHE A N 1
ATOM 727 C CA . PHE A 1 94 ? -4.787 12.437 -5.039 1.00 91.00 94 PHE A CA 1
ATOM 728 C C . PHE A 1 94 ? -4.449 13.188 -6.332 1.00 91.00 94 PHE A C 1
ATOM 730 O O . PHE A 1 94 ? -3.306 13.583 -6.530 1.00 91.00 94 PHE A O 1
ATOM 737 N N . ASP A 1 95 ? -5.445 13.428 -7.191 1.00 88.00 95 ASP A N 1
ATOM 738 C CA . ASP A 1 95 ? -5.222 14.094 -8.482 1.00 88.00 95 ASP A CA 1
ATOM 739 C C . ASP A 1 95 ? -4.857 15.580 -8.320 1.00 88.00 95 ASP A C 1
ATOM 741 O O . ASP A 1 95 ? -4.193 16.147 -9.185 1.00 88.00 95 ASP A O 1
ATOM 745 N N . LEU A 1 96 ? -5.267 16.214 -7.213 1.00 87.75 96 LEU A N 1
ATOM 746 C CA . LEU A 1 96 ? -4.856 17.583 -6.891 1.00 87.75 96 LEU A CA 1
ATOM 747 C C . LEU A 1 96 ? -3.373 17.610 -6.513 1.00 87.75 96 LEU A C 1
ATOM 749 O O . LEU A 1 96 ? -2.618 18.420 -7.043 1.00 87.75 96 LEU A O 1
ATOM 753 N N . TRP A 1 97 ? -2.953 16.682 -5.651 1.00 85.06 97 TRP A N 1
ATOM 754 C CA . TRP A 1 97 ? -1.571 16.582 -5.182 1.00 85.06 97 TRP A CA 1
ATOM 755 C C . TRP A 1 97 ? -0.598 16.174 -6.288 1.00 85.06 97 TRP A C 1
ATOM 757 O O . TRP A 1 97 ? 0.527 16.666 -6.327 1.00 85.06 97 TRP A O 1
ATOM 767 N N . ASP A 1 98 ? -1.027 15.313 -7.215 1.00 81.81 98 ASP A N 1
ATOM 768 C CA . ASP A 1 98 ? -0.217 14.921 -8.376 1.00 81.81 98 ASP A CA 1
ATOM 769 C C . ASP A 1 98 ? 0.144 16.130 -9.263 1.00 81.81 98 ASP A C 1
ATOM 771 O O . ASP A 1 98 ? 1.216 16.173 -9.861 1.00 81.81 98 ASP A O 1
ATOM 775 N N . GLY A 1 99 ? -0.713 17.156 -9.310 1.00 81.88 99 GLY A N 1
ATOM 776 C CA . GLY A 1 99 ? -0.451 18.399 -10.043 1.00 81.88 99 GLY A CA 1
ATOM 777 C C . GLY A 1 99 ? 0.324 19.469 -9.265 1.00 81.88 99 GLY A C 1
ATOM 778 O O . GLY A 1 99 ? 0.825 20.410 -9.879 1.00 81.88 99 GLY A O 1
ATOM 779 N N . GLU A 1 100 ? 0.407 19.360 -7.937 1.00 87.94 100 GLU A N 1
ATOM 780 C CA . GLU A 1 100 ? 0.932 20.416 -7.061 1.00 87.94 100 GLU A CA 1
ATOM 781 C C . GLU A 1 100 ? 2.462 20.400 -6.956 1.00 87.94 100 GLU A C 1
ATOM 783 O O . GLU A 1 100 ? 3.100 21.455 -6.935 1.00 87.94 100 GLU A O 1
ATOM 788 N N . TYR A 1 101 ? 3.065 19.211 -6.938 1.00 83.88 101 TYR A N 1
ATOM 789 C CA . TYR A 1 101 ? 4.507 19.060 -6.752 1.00 83.88 101 TYR A CA 1
ATOM 790 C C . TYR A 1 101 ? 5.233 18.890 -8.096 1.00 83.88 101 TYR A C 1
ATOM 792 O O . TYR A 1 101 ? 4.862 18.027 -8.898 1.00 83.88 101 TYR A O 1
ATOM 800 N N . PRO A 1 102 ? 6.290 19.670 -8.380 1.00 81.69 102 PRO A N 1
ATOM 801 C CA . PRO A 1 102 ? 6.983 19.621 -9.667 1.00 81.69 102 PRO A CA 1
ATOM 802 C C . PRO A 1 102 ? 7.943 18.430 -9.811 1.00 81.69 102 PRO A C 1
ATOM 804 O O . PRO A 1 102 ? 8.262 18.063 -10.938 1.00 81.69 102 PRO A O 1
ATOM 807 N N . ASN A 1 103 ? 8.409 17.834 -8.708 1.00 89.62 103 ASN A N 1
ATOM 808 C CA . ASN A 1 103 ? 9.373 16.729 -8.704 1.00 89.62 103 ASN A CA 1
ATOM 809 C C . ASN A 1 103 ? 8.731 15.412 -8.228 1.00 89.62 103 ASN A C 1
ATOM 811 O O . ASN A 1 103 ? 8.003 15.391 -7.234 1.00 89.62 103 ASN A O 1
ATOM 815 N N . ASN A 1 104 ? 9.069 14.303 -8.892 1.00 89.50 104 ASN A N 1
ATOM 816 C CA . ASN A 1 104 ? 8.635 12.947 -8.550 1.00 89.50 104 ASN A CA 1
ATOM 817 C C . ASN A 1 104 ? 9.013 12.561 -7.108 1.00 89.50 104 ASN A C 1
ATOM 819 O O . ASN A 1 104 ? 8.202 11.966 -6.404 1.00 89.50 104 ASN A O 1
ATOM 823 N N . GLU A 1 105 ? 10.206 12.930 -6.631 1.00 89.25 105 GLU A N 1
ATOM 824 C CA . GLU A 1 105 ? 10.647 12.598 -5.265 1.00 89.25 105 GLU A CA 1
ATOM 825 C C . GLU A 1 105 ? 9.807 13.311 -4.191 1.00 89.25 105 GLU A C 1
ATOM 827 O O . GLU A 1 105 ? 9.455 12.720 -3.165 1.00 89.25 105 GLU A O 1
ATOM 832 N N . GLU A 1 106 ? 9.426 14.565 -4.448 1.00 90.31 106 GLU A N 1
ATOM 833 C CA . GLU A 1 106 ? 8.554 15.342 -3.562 1.00 90.31 106 GLU A CA 1
ATOM 834 C C . GLU A 1 106 ? 7.138 14.760 -3.537 1.00 90.31 106 GLU A C 1
ATOM 836 O O . GLU A 1 106 ? 6.579 14.579 -2.455 1.00 90.31 106 GLU A O 1
ATOM 841 N N . ARG A 1 107 ? 6.596 14.373 -4.704 1.00 90.62 107 ARG A N 1
ATOM 842 C CA . ARG A 1 107 ? 5.299 13.677 -4.809 1.00 90.62 107 ARG A CA 1
ATOM 843 C C . ARG A 1 107 ? 5.285 12.392 -3.991 1.00 90.62 107 ARG A C 1
ATOM 845 O O . ARG A 1 107 ? 4.402 12.203 -3.158 1.00 90.62 107 ARG A O 1
ATOM 852 N N . LEU A 1 108 ? 6.284 11.530 -4.193 1.00 90.75 108 LEU A N 1
ATOM 853 C CA . LEU A 1 108 ? 6.399 10.254 -3.483 1.00 90.75 108 LEU A CA 1
ATOM 854 C C . LEU A 1 108 ? 6.530 10.458 -1.972 1.00 90.75 108 LEU A C 1
ATOM 856 O O . LEU A 1 108 ? 5.891 9.746 -1.197 1.00 90.75 108 LEU A O 1
ATOM 860 N N . THR A 1 109 ? 7.329 11.441 -1.552 1.00 92.25 109 THR A N 1
ATOM 861 C CA . THR A 1 109 ? 7.490 11.795 -0.137 1.00 92.25 109 THR A CA 1
ATOM 862 C C . THR A 1 109 ? 6.164 12.245 0.464 1.00 92.25 109 THR A C 1
ATOM 864 O O . THR A 1 109 ? 5.770 11.739 1.513 1.00 92.25 109 THR A O 1
ATOM 867 N N . TYR A 1 110 ? 5.438 13.126 -0.223 1.00 92.38 110 TYR A N 1
ATOM 868 C CA . TYR A 1 110 ? 4.152 13.624 0.245 1.00 92.38 110 TYR A CA 1
ATOM 869 C C . TYR A 1 110 ? 3.094 12.514 0.340 1.00 92.38 110 TYR A C 1
ATOM 871 O O . TYR A 1 110 ? 2.456 12.357 1.381 1.00 92.38 110 TYR A O 1
ATOM 879 N N . TRP A 1 111 ? 2.940 11.688 -0.702 1.00 93.62 111 TRP A N 1
ATOM 880 C CA . TRP A 1 111 ? 1.996 10.564 -0.681 1.00 93.62 111 TRP A CA 1
ATOM 881 C C . TRP A 1 111 ? 2.317 9.573 0.437 1.00 93.62 111 TRP A C 1
ATOM 883 O O . TRP A 1 111 ? 1.410 9.123 1.139 1.00 93.62 111 TRP A O 1
ATOM 893 N N . ARG A 1 112 ? 3.603 9.259 0.638 1.00 93.81 112 ARG A N 1
ATOM 894 C CA . ARG A 1 112 ? 4.056 8.409 1.745 1.00 93.81 112 ARG A CA 1
ATOM 895 C C . ARG A 1 112 ? 3.666 9.013 3.089 1.00 93.81 112 ARG A C 1
ATOM 897 O O . ARG A 1 112 ? 3.095 8.313 3.923 1.00 93.81 112 ARG A O 1
ATOM 904 N N . ASP A 1 113 ? 3.979 10.284 3.304 1.00 94.31 113 ASP A N 1
ATOM 905 C CA . ASP A 1 113 ? 3.746 10.948 4.583 1.00 94.31 113 ASP A CA 1
ATOM 906 C C . ASP A 1 113 ? 2.244 11.055 4.888 1.00 94.31 113 ASP A C 1
ATOM 908 O O . ASP A 1 113 ? 1.839 10.843 6.035 1.00 94.31 113 ASP A O 1
ATOM 912 N N . GLU A 1 114 ? 1.391 11.256 3.876 1.00 94.19 114 GLU A N 1
ATOM 913 C CA . GLU A 1 114 ? -0.059 11.231 4.087 1.00 94.19 114 GLU A CA 1
ATOM 914 C C . GLU A 1 114 ? -0.624 9.841 4.379 1.00 94.19 114 GLU A C 1
ATOM 916 O O . GLU A 1 114 ? -1.521 9.703 5.216 1.00 94.19 114 GLU A O 1
ATOM 921 N N . ILE A 1 115 ? -0.088 8.787 3.762 1.00 94.19 115 ILE A N 1
ATOM 922 C CA . ILE A 1 115 ? -0.472 7.410 4.104 1.00 94.19 115 ILE A CA 1
ATOM 923 C C . ILE A 1 115 ? -0.088 7.105 5.556 1.00 94.19 115 ILE A C 1
ATOM 925 O O . ILE A 1 115 ? -0.929 6.629 6.320 1.00 94.19 115 ILE A O 1
ATOM 929 N N . LEU A 1 116 ? 1.137 7.447 5.969 1.00 93.44 116 LEU A N 1
ATOM 930 C CA . LEU A 1 116 ? 1.604 7.260 7.348 1.00 93.44 116 LEU A CA 1
ATOM 931 C C . LEU A 1 116 ? 0.742 8.042 8.352 1.00 93.44 116 LEU A C 1
ATOM 933 O O . LEU A 1 116 ? 0.332 7.500 9.380 1.00 93.44 116 LEU A O 1
ATOM 937 N N . SER A 1 117 ? 0.406 9.291 8.023 1.00 94.75 117 SER A N 1
ATOM 938 C CA . SER A 1 117 ? -0.521 10.149 8.773 1.00 94.75 117 SER A CA 1
ATOM 939 C C . SER A 1 117 ? -1.905 9.502 8.915 1.00 94.75 117 SER A C 1
ATOM 941 O O . SER A 1 117 ? -2.482 9.490 10.009 1.00 94.75 117 SER A O 1
ATOM 943 N N . CYS A 1 118 ? -2.439 8.911 7.840 1.00 93.81 118 CYS A N 1
ATOM 944 C CA . CYS A 1 118 ? -3.701 8.176 7.872 1.00 93.81 118 CYS A CA 1
ATOM 945 C C . CYS A 1 118 ? -3.622 6.957 8.795 1.00 93.81 118 CYS A C 1
ATOM 947 O O . CYS A 1 118 ? -4.487 6.807 9.666 1.00 93.81 118 CYS A O 1
ATOM 949 N N . THR A 1 119 ? -2.584 6.123 8.663 1.00 93.50 119 THR A N 1
ATOM 950 C CA . THR A 1 119 ? -2.420 4.951 9.528 1.00 93.50 119 THR A CA 1
ATOM 951 C C . THR A 1 119 ? -2.327 5.363 10.995 1.00 93.50 119 THR A C 1
ATOM 953 O O . THR A 1 119 ? -3.046 4.813 11.832 1.00 93.50 119 THR A O 1
ATOM 956 N N . GLU A 1 120 ? -1.510 6.365 11.329 1.00 93.31 120 GLU A N 1
ATOM 957 C CA . GLU A 1 120 ? -1.331 6.806 12.713 1.00 93.31 120 GLU A CA 1
ATOM 958 C C . GLU A 1 120 ? -2.656 7.285 13.332 1.00 93.31 120 GLU A C 1
ATOM 960 O O . GLU A 1 120 ? -3.002 6.910 14.459 1.00 93.31 120 GLU A O 1
ATOM 965 N N . LYS A 1 121 ? -3.444 8.068 12.582 1.00 92.50 121 LYS A N 1
ATOM 966 C CA . LYS A 1 121 ? -4.770 8.539 13.016 1.00 92.50 121 LYS A CA 1
ATOM 967 C C . LYS A 1 121 ? -5.720 7.373 13.281 1.00 92.50 121 LYS A C 1
ATOM 969 O O . LYS A 1 121 ? -6.426 7.381 14.292 1.00 92.50 121 LYS A O 1
ATOM 974 N N . VAL A 1 122 ? -5.729 6.364 12.411 1.00 92.19 122 VAL A N 1
ATOM 975 C CA . VAL A 1 122 ? -6.577 5.178 12.582 1.00 92.19 122 VAL A CA 1
ATOM 976 C C . VAL A 1 122 ? -6.132 4.354 13.777 1.00 92.19 122 VAL A C 1
ATOM 978 O O . VAL A 1 122 ? -6.972 4.021 14.610 1.00 92.19 122 VAL A O 1
ATOM 981 N N . VAL A 1 123 ? -4.836 4.074 13.923 1.00 91.56 123 VAL A N 1
ATOM 982 C CA . VAL A 1 123 ? -4.298 3.362 15.090 1.00 91.56 123 VAL A CA 1
ATOM 983 C C . VAL A 1 123 ? -4.688 4.089 16.369 1.00 91.56 123 VAL A C 1
ATOM 985 O O . VAL A 1 123 ? -5.226 3.462 17.277 1.00 91.56 123 VAL A O 1
ATOM 988 N N . ARG A 1 124 ? -4.520 5.414 16.429 1.00 90.19 124 ARG A N 1
ATOM 989 C CA . ARG A 1 124 ? -4.926 6.223 17.585 1.00 90.19 124 ARG A CA 1
ATOM 990 C C . ARG A 1 124 ? -6.419 6.071 17.891 1.00 90.19 124 ARG A C 1
ATOM 992 O O . ARG A 1 124 ? -6.779 5.776 19.027 1.00 90.19 124 ARG A O 1
ATOM 999 N N . LYS A 1 125 ? -7.282 6.168 16.875 1.00 88.75 125 LYS A N 1
ATOM 1000 C CA . LYS A 1 125 ? -8.735 5.980 17.028 1.00 88.75 125 LYS A CA 1
ATOM 1001 C C . LYS A 1 125 ? -9.110 4.571 17.475 1.00 88.75 125 LYS A C 1
ATOM 1003 O O . LYS A 1 125 ? -10.004 4.409 18.305 1.00 88.75 125 LYS A O 1
ATOM 1008 N N . LEU A 1 126 ? -8.426 3.547 16.972 1.00 87.38 126 LEU A N 1
ATOM 1009 C CA . LEU A 1 126 ? -8.603 2.174 17.438 1.00 87.38 126 LEU A CA 1
ATOM 1010 C C . LEU A 1 126 ? -8.172 2.059 18.906 1.00 87.38 126 LEU A C 1
ATOM 1012 O O . LEU A 1 126 ? -8.929 1.523 19.708 1.00 87.38 126 LEU A O 1
ATOM 1016 N N . LEU A 1 127 ? -7.028 2.631 19.294 1.00 86.56 127 LEU A N 1
ATOM 1017 C CA . LEU A 1 127 ? -6.550 2.641 20.682 1.00 86.56 127 LEU A CA 1
ATOM 1018 C C . LEU A 1 127 ? -7.524 3.316 21.663 1.00 86.56 127 LEU A C 1
ATOM 1020 O O . LEU A 1 127 ? -7.634 2.877 22.808 1.00 86.56 127 LEU A O 1
ATOM 1024 N N . GLU A 1 128 ? -8.280 4.311 21.199 1.00 84.94 128 GLU A N 1
ATOM 1025 C CA . GLU A 1 128 ? -9.348 4.984 21.951 1.00 84.94 128 GLU A CA 1
ATOM 1026 C C . GLU A 1 128 ? -10.648 4.151 22.058 1.00 84.94 128 GLU A C 1
ATOM 1028 O O . GLU A 1 128 ? -11.454 4.377 22.957 1.00 84.94 128 GLU A O 1
ATOM 1033 N N . SER A 1 129 ? -10.859 3.151 21.190 1.00 78.94 129 SER A N 1
ATOM 1034 C CA . SER A 1 129 ? -12.149 2.455 21.006 1.00 78.94 129 SER A CA 1
ATOM 1035 C C . SER A 1 129 ? -12.471 1.358 22.046 1.00 78.94 129 SER A C 1
ATOM 1037 O O . SER A 1 129 ? -13.350 0.526 21.818 1.00 78.94 129 SER A O 1
ATOM 1039 N N . GLY A 1 130 ? -11.788 1.311 23.199 1.00 69.56 130 GLY A N 1
ATOM 1040 C CA . GLY A 1 130 ? -12.255 0.543 24.366 1.00 69.56 130 GLY A CA 1
ATOM 1041 C C . GLY A 1 130 ? -11.212 -0.265 25.152 1.00 69.56 130 GLY A C 1
ATOM 1042 O O . GLY A 1 130 ? -10.055 -0.437 24.763 1.00 69.56 130 GLY A O 1
ATOM 1043 N N . LYS A 1 131 ? -11.660 -0.831 26.286 1.00 70.56 131 LYS A N 1
ATOM 1044 C CA . LYS A 1 131 ? -10.811 -1.451 27.329 1.00 70.56 131 LYS A CA 1
ATOM 1045 C C . LYS A 1 131 ? -9.928 -2.615 26.838 1.00 70.56 131 LYS A C 1
ATOM 1047 O O . LYS A 1 131 ? -8.823 -2.796 27.346 1.00 70.56 131 LYS A O 1
ATOM 1052 N N . ARG A 1 132 ? -10.366 -3.402 25.842 1.00 68.12 132 ARG A N 1
ATOM 1053 C CA . ARG A 1 132 ? -9.582 -4.538 25.297 1.00 68.12 132 ARG A CA 1
ATOM 1054 C C . ARG A 1 132 ? -8.341 -4.060 24.534 1.00 68.12 132 ARG A C 1
ATOM 1056 O O . ARG A 1 132 ? -7.286 -4.677 24.652 1.00 68.12 132 ARG A O 1
ATOM 1063 N N . ILE A 1 133 ? -8.448 -2.936 23.823 1.00 73.88 133 ILE A N 1
ATOM 1064 C CA . ILE A 1 133 ? -7.337 -2.333 23.075 1.00 73.88 133 ILE A CA 1
ATOM 1065 C C . ILE A 1 133 ? -6.373 -1.591 24.008 1.00 73.88 133 ILE A C 1
ATOM 1067 O O . ILE A 1 133 ? -5.175 -1.535 23.742 1.00 73.88 133 ILE A O 1
ATOM 1071 N N . ALA A 1 134 ? -6.833 -1.129 25.172 1.00 70.38 134 ALA A N 1
ATOM 1072 C CA . ALA A 1 134 ? -5.939 -0.548 26.175 1.00 70.38 134 ALA A CA 1
ATOM 1073 C C . ALA A 1 134 ? -4.802 -1.509 26.590 1.00 70.38 134 ALA A C 1
ATOM 1075 O O . ALA A 1 134 ? -3.712 -1.057 26.938 1.00 70.38 134 ALA A O 1
ATOM 1076 N N . ARG A 1 135 ? -5.018 -2.834 26.510 1.00 72.88 135 ARG A N 1
ATOM 1077 C CA . ARG A 1 135 ? -3.962 -3.843 26.720 1.00 72.88 135 ARG A CA 1
ATOM 1078 C C . ARG A 1 135 ? -2.970 -3.918 25.556 1.00 72.88 135 ARG A C 1
ATOM 1080 O O . ARG A 1 135 ? -1.789 -4.124 25.808 1.00 72.88 135 ARG A O 1
ATOM 1087 N N . VAL A 1 136 ? -3.427 -3.701 24.321 1.00 80.12 136 VAL A N 1
ATOM 1088 C CA . VAL A 1 136 ? -2.571 -3.584 23.125 1.00 80.12 136 VAL A CA 1
ATOM 1089 C C . VAL A 1 136 ? -1.617 -2.403 23.274 1.00 80.12 136 VAL A C 1
ATOM 1091 O O . VAL A 1 136 ? -0.425 -2.558 23.052 1.00 80.12 136 VAL A O 1
ATOM 1094 N N . ASN A 1 137 ? -2.095 -1.258 23.774 1.00 80.38 137 ASN A N 1
ATOM 1095 C CA . ASN A 1 137 ? -1.245 -0.079 23.980 1.00 80.38 137 ASN A CA 1
ATOM 1096 C C . ASN A 1 137 ? -0.104 -0.301 24.998 1.00 80.38 137 ASN A C 1
ATOM 1098 O O . ASN A 1 137 ? 0.905 0.396 24.960 1.00 80.38 137 ASN A O 1
ATOM 1102 N N . ARG A 1 138 ? -0.259 -1.261 25.920 1.00 82.88 138 ARG A N 1
ATOM 1103 C CA . ARG A 1 138 ? 0.738 -1.576 26.959 1.00 82.88 138 ARG A CA 1
ATOM 1104 C C . ARG A 1 138 ? 1.803 -2.576 26.501 1.00 82.88 138 ARG A C 1
ATOM 1106 O O . ARG A 1 138 ? 2.790 -2.747 27.208 1.00 82.88 138 ARG A O 1
ATOM 1113 N N . ASN A 1 139 ? 1.613 -3.243 25.362 1.00 84.50 139 ASN A N 1
ATOM 1114 C CA . ASN A 1 139 ? 2.547 -4.230 24.827 1.00 84.50 139 ASN A CA 1
ATOM 1115 C C . ASN A 1 139 ? 3.081 -3.756 23.469 1.00 84.50 139 ASN A C 1
ATOM 1117 O O . ASN A 1 139 ? 2.327 -3.663 22.503 1.00 84.50 139 ASN A O 1
ATOM 1121 N N . ALA A 1 140 ? 4.387 -3.484 23.395 1.00 84.94 140 ALA A N 1
ATOM 1122 C CA . ALA A 1 140 ? 5.033 -2.970 22.188 1.00 84.94 140 ALA A CA 1
ATOM 1123 C C . ALA A 1 140 ? 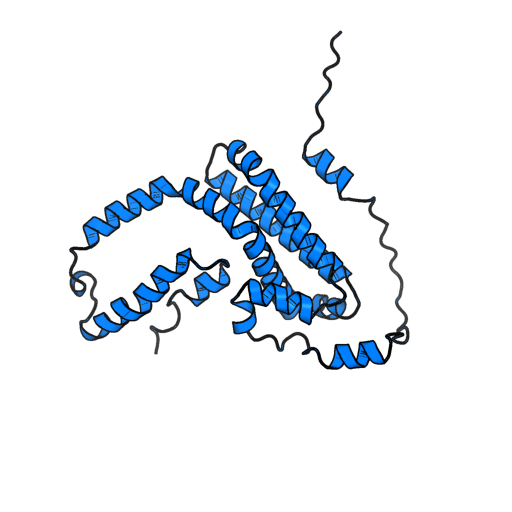4.841 -3.892 20.970 1.00 84.94 140 ALA A C 1
ATOM 1125 O O . ALA A 1 140 ? 4.480 -3.403 19.905 1.00 84.94 140 ALA A O 1
ATOM 1126 N N . ALA A 1 141 ? 4.970 -5.211 21.145 1.00 83.19 141 ALA A N 1
ATOM 1127 C CA . ALA A 1 141 ? 4.802 -6.175 20.058 1.00 83.19 141 ALA A CA 1
ATOM 1128 C C . ALA A 1 141 ? 3.358 -6.205 19.533 1.00 83.19 141 ALA A C 1
ATOM 1130 O O . ALA A 1 141 ? 3.121 -6.279 18.333 1.00 83.19 141 ALA A O 1
ATOM 1131 N N . TRP A 1 142 ? 2.362 -6.099 20.418 1.00 85.31 142 TRP A N 1
ATOM 1132 C CA . TRP A 1 142 ? 0.959 -6.042 19.985 1.00 85.31 142 TRP A CA 1
ATOM 1133 C C . TRP A 1 142 ? 0.615 -4.718 19.311 1.00 85.31 142 TRP A C 1
ATOM 1135 O O . TRP A 1 142 ? -0.211 -4.690 18.400 1.00 85.31 142 TRP A O 1
ATOM 1145 N N . ARG A 1 143 ? 1.235 -3.620 19.751 1.00 86.88 143 ARG A N 1
ATOM 1146 C CA . ARG A 1 143 ? 1.092 -2.317 19.102 1.00 86.88 143 ARG A CA 1
ATOM 1147 C C . ARG A 1 143 ? 1.690 -2.330 17.698 1.00 86.88 143 ARG A C 1
ATOM 1149 O O . ARG A 1 143 ? 1.060 -1.802 16.791 1.00 86.88 143 ARG A O 1
ATOM 1156 N N . GLU A 1 144 ? 2.848 -2.956 17.525 1.00 86.75 144 GLU A N 1
ATOM 1157 C CA . GLU A 1 144 ? 3.472 -3.163 16.218 1.00 86.75 144 GLU A CA 1
ATOM 1158 C C . GLU A 1 144 ? 2.592 -4.032 15.309 1.00 86.75 144 GLU A C 1
ATOM 1160 O O . GLU A 1 144 ? 2.276 -3.619 14.202 1.00 86.75 144 GLU A O 1
ATOM 1165 N N . GLN A 1 145 ? 2.059 -5.155 15.804 1.00 84.31 145 GLN A N 1
ATOM 1166 C CA . GLN A 1 145 ? 1.103 -5.973 15.042 1.00 84.31 145 GLN A CA 1
ATOM 1167 C C . GLN A 1 145 ? -0.156 -5.195 14.635 1.00 84.31 145 GLN A C 1
ATOM 1169 O O . GLN A 1 145 ? -0.646 -5.333 13.514 1.00 84.31 145 GLN A O 1
ATOM 1174 N N . LEU A 1 146 ? -0.701 -4.374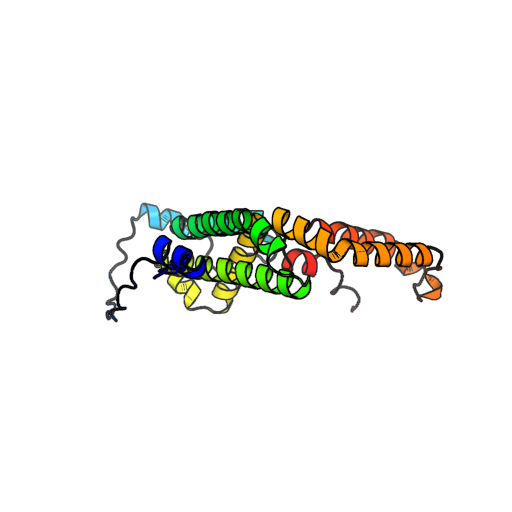 15.540 1.00 88.19 146 LEU A N 1
ATOM 1175 C CA . LEU A 1 146 ? -1.828 -3.497 15.225 1.00 88.19 146 LEU A CA 1
ATOM 1176 C C . LEU A 1 146 ? -1.452 -2.493 14.132 1.00 88.19 146 LEU A C 1
ATOM 1178 O O . LEU A 1 146 ? -2.224 -2.325 13.194 1.00 88.19 146 LEU A O 1
ATOM 1182 N N . GLN A 1 147 ? -0.284 -1.861 14.242 1.00 90.50 147 GLN A N 1
ATOM 1183 C CA . GLN A 1 147 ? 0.239 -0.939 13.239 1.00 90.50 147 GLN A CA 1
ATOM 1184 C C . GLN A 1 147 ? 0.326 -1.627 11.870 1.00 90.50 147 GLN A C 1
ATOM 1186 O O . GLN A 1 147 ? -0.296 -1.146 10.931 1.00 90.50 147 GLN A O 1
ATOM 1191 N N . THR A 1 148 ? 0.951 -2.806 11.780 1.00 87.25 148 THR A N 1
ATOM 1192 C CA . THR A 1 148 ? 1.050 -3.592 10.538 1.00 87.25 148 THR A CA 1
ATOM 1193 C C . THR A 1 148 ? -0.318 -3.931 9.942 1.00 87.25 148 THR A C 1
ATOM 1195 O O . THR A 1 148 ? -0.513 -3.796 8.735 1.00 87.25 148 THR A O 1
ATOM 1198 N N . MET A 1 149 ? -1.294 -4.333 10.766 1.00 87.88 149 MET A N 1
ATOM 1199 C CA . MET A 1 149 ? -2.654 -4.601 10.281 1.00 87.88 149 MET A CA 1
ATOM 1200 C C . MET A 1 149 ? -3.324 -3.351 9.709 1.00 87.88 149 MET A C 1
ATOM 1202 O O . MET A 1 149 ? -4.027 -3.438 8.702 1.00 87.88 149 MET A O 1
ATOM 1206 N N . VAL A 1 150 ? -3.147 -2.197 10.356 1.00 91.56 150 VAL A N 1
ATOM 1207 C CA . VAL A 1 150 ? -3.737 -0.944 9.876 1.00 91.56 150 VAL A CA 1
ATOM 1208 C C . VAL A 1 150 ? -3.010 -0.447 8.632 1.00 91.56 150 VAL A C 1
ATOM 1210 O O . VAL A 1 150 ? -3.690 -0.035 7.700 1.00 91.56 150 VAL A O 1
ATOM 1213 N N . ASP A 1 151 ? -1.681 -0.548 8.567 1.00 91.12 151 ASP A N 1
ATOM 1214 C CA . ASP A 1 151 ? -0.900 -0.218 7.370 1.00 91.12 151 ASP A CA 1
ATOM 1215 C C . ASP A 1 151 ? -1.368 -1.054 6.179 1.00 91.12 151 ASP A C 1
ATOM 1217 O O . ASP A 1 151 ? -1.694 -0.503 5.129 1.00 91.12 151 ASP A O 1
ATOM 1221 N N . GLY A 1 152 ? -1.500 -2.372 6.361 1.00 89.19 152 GLY A N 1
ATOM 1222 C CA . GLY A 1 152 ? -2.039 -3.256 5.331 1.00 89.19 152 GLY A CA 1
ATOM 1223 C C . GLY A 1 152 ? -3.445 -2.844 4.898 1.00 89.19 152 GLY A C 1
ATOM 1224 O O . GLY A 1 152 ? -3.712 -2.745 3.704 1.00 89.19 152 GLY A O 1
ATOM 1225 N N . TYR A 1 153 ? -4.331 -2.535 5.849 1.00 90.62 153 TYR A N 1
ATOM 1226 C CA . TYR A 1 153 ? -5.696 -2.120 5.529 1.00 90.62 153 TYR A CA 1
ATOM 1227 C C . TYR A 1 153 ? -5.757 -0.778 4.782 1.00 90.62 153 TYR A C 1
ATOM 1229 O O . TYR A 1 153 ? -6.479 -0.663 3.796 1.00 90.62 153 TYR A O 1
ATOM 1237 N N . ILE A 1 154 ? -5.004 0.234 5.218 1.00 93.06 154 ILE A N 1
ATOM 1238 C CA . ILE A 1 154 ? -4.966 1.539 4.547 1.00 93.06 154 ILE A CA 1
ATOM 1239 C C . ILE A 1 154 ? -4.390 1.398 3.145 1.00 93.06 154 ILE A C 1
ATOM 1241 O O . ILE A 1 154 ? -4.989 1.918 2.204 1.00 93.06 154 ILE A O 1
ATOM 1245 N N . LEU A 1 155 ? -3.282 0.664 3.000 1.00 91.50 155 LEU A N 1
ATOM 1246 C CA . LEU A 1 155 ? -2.676 0.400 1.701 1.00 91.50 155 LEU A CA 1
ATOM 1247 C C . LEU A 1 155 ? -3.664 -0.288 0.763 1.00 91.50 155 LEU A C 1
ATOM 1249 O O . LEU A 1 155 ? -3.801 0.179 -0.355 1.00 91.50 155 LEU A O 1
ATOM 1253 N N . GLU A 1 156 ? -4.429 -1.289 1.213 1.00 90.81 156 GLU A N 1
ATOM 1254 C CA . GLU A 1 156 ? -5.497 -1.911 0.407 1.00 90.81 156 GLU A CA 1
ATOM 1255 C C . GLU A 1 156 ? -6.470 -0.889 -0.187 1.00 90.81 156 GLU A C 1
ATOM 1257 O O . GLU A 1 156 ? -6.849 -0.988 -1.350 1.00 90.81 156 GLU A O 1
ATOM 1262 N N . LEU A 1 157 ? -6.879 0.097 0.614 1.00 92.12 157 LEU A N 1
ATOM 1263 C CA . LEU A 1 157 ? -7.893 1.075 0.226 1.00 92.12 157 LEU A CA 1
ATOM 1264 C C . LEU A 1 157 ? -7.373 2.145 -0.743 1.00 92.12 157 LEU A C 1
ATOM 1266 O O . LEU A 1 157 ? -8.167 2.738 -1.478 1.00 92.12 157 LEU A O 1
ATOM 1270 N N . VAL A 1 158 ? -6.070 2.428 -0.722 1.00 94.06 158 VAL A N 1
ATOM 1271 C CA . VAL A 1 158 ? -5.451 3.478 -1.553 1.00 94.06 158 VAL A CA 1
ATOM 1272 C C . VAL A 1 158 ? -4.576 2.921 -2.677 1.00 94.06 158 VAL A C 1
ATOM 1274 O O . VAL A 1 158 ? -4.154 3.684 -3.543 1.00 94.06 158 VAL A O 1
ATOM 1277 N N . HIS A 1 159 ? -4.319 1.609 -2.683 1.00 91.94 159 HIS A N 1
ATOM 1278 C CA . HIS A 1 159 ? -3.341 0.943 -3.544 1.00 91.94 159 HIS A CA 1
ATOM 1279 C C . HIS A 1 159 ? -3.518 1.289 -5.014 1.00 91.94 159 HIS A C 1
ATOM 1281 O O . HIS A 1 159 ? -2.580 1.767 -5.637 1.00 91.94 159 HIS A O 1
ATOM 1287 N N . ASP A 1 160 ? -4.716 1.092 -5.563 1.00 91.81 160 ASP A N 1
ATOM 1288 C CA . ASP A 1 160 ? -4.938 1.259 -7.000 1.00 91.81 160 ASP A CA 1
ATOM 1289 C C . ASP A 1 160 ? -4.657 2.696 -7.449 1.00 91.81 160 ASP A C 1
ATOM 1291 O O . ASP A 1 160 ? -4.050 2.922 -8.493 1.00 91.81 160 ASP A O 1
ATOM 1295 N N . LYS A 1 161 ? -5.048 3.682 -6.634 1.00 92.12 161 LYS A N 1
ATOM 1296 C CA . LYS A 1 161 ? -4.806 5.095 -6.936 1.00 92.12 161 LYS A CA 1
ATOM 1297 C C . LYS A 1 161 ? -3.322 5.438 -6.809 1.00 92.12 161 LYS A C 1
ATOM 1299 O O . LYS A 1 161 ? -2.772 6.080 -7.701 1.00 92.12 161 LYS A O 1
ATOM 1304 N N . LEU A 1 162 ? -2.685 4.971 -5.734 1.00 92.69 162 LEU A N 1
ATOM 1305 C CA . LEU A 1 162 ? -1.261 5.167 -5.481 1.00 92.69 162 LEU A CA 1
ATOM 1306 C C . LEU A 1 162 ? -0.406 4.549 -6.592 1.00 92.69 162 LEU A C 1
ATOM 1308 O O . LEU A 1 162 ? 0.465 5.228 -7.125 1.00 92.69 162 LEU A O 1
ATOM 1312 N N . MET A 1 163 ? -0.672 3.297 -6.967 1.00 90.81 163 MET A N 1
ATOM 1313 C CA . MET A 1 163 ? 0.097 2.576 -7.981 1.00 90.81 163 MET A CA 1
ATOM 1314 C C . MET A 1 163 ? -0.039 3.207 -9.358 1.00 90.81 163 MET A C 1
ATOM 1316 O O . MET A 1 163 ? 0.970 3.377 -10.024 1.00 90.81 163 MET A O 1
ATOM 1320 N N . VAL A 1 164 ? -1.234 3.660 -9.745 1.00 91.25 164 VAL A N 1
ATOM 1321 C CA . VAL A 1 164 ? -1.409 4.417 -10.993 1.00 91.25 164 VAL A CA 1
ATOM 1322 C C . VAL A 1 164 ? -0.557 5.693 -11.007 1.00 91.25 164 VAL A C 1
ATOM 1324 O O . VAL A 1 164 ? -0.067 6.089 -12.062 1.00 91.25 164 VAL A O 1
ATOM 1327 N N . GLY A 1 165 ? -0.393 6.367 -9.865 1.00 90.81 165 GLY A N 1
ATOM 1328 C CA . GLY A 1 165 ? 0.512 7.512 -9.763 1.00 90.81 165 GLY A CA 1
ATOM 1329 C C . GLY A 1 165 ? 1.978 7.099 -9.858 1.00 90.81 165 GLY A C 1
ATOM 1330 O O . GLY A 1 165 ? 2.718 7.674 -10.645 1.00 90.81 165 GLY A O 1
ATOM 1331 N N . VAL A 1 166 ? 2.388 6.079 -9.101 1.00 90.75 166 VAL A N 1
ATOM 1332 C CA . VAL A 1 166 ? 3.768 5.563 -9.098 1.00 90.75 166 VAL A CA 1
ATOM 1333 C C . VAL A 1 166 ? 4.192 5.077 -10.485 1.00 90.75 166 VAL A C 1
ATOM 1335 O O . VAL A 1 166 ? 5.264 5.454 -10.938 1.00 90.75 166 VAL A O 1
ATOM 1338 N N . GLU A 1 167 ? 3.345 4.318 -11.183 1.00 90.81 167 GLU A N 1
ATOM 1339 C CA . GLU A 1 167 ? 3.597 3.842 -12.550 1.00 90.81 167 GLU A CA 1
ATOM 1340 C C . GLU A 1 167 ? 3.879 5.006 -13.504 1.00 90.81 167 GLU A C 1
ATOM 1342 O O . GLU A 1 167 ? 4.839 4.957 -14.261 1.00 90.81 167 GLU A O 1
ATOM 1347 N N . ARG A 1 168 ? 3.116 6.104 -13.414 1.00 90.38 168 ARG A N 1
ATOM 1348 C CA . ARG A 1 168 ? 3.384 7.304 -14.224 1.00 90.38 168 ARG A CA 1
ATOM 1349 C C . ARG A 1 168 ? 4.705 7.982 -13.869 1.00 90.38 168 ARG A C 1
ATOM 1351 O O . ARG A 1 168 ? 5.366 8.516 -14.749 1.00 90.38 168 ARG A O 1
ATOM 1358 N N . LEU A 1 169 ? 5.076 8.014 -12.587 1.00 90.25 169 LEU A N 1
ATOM 1359 C CA . LEU A 1 169 ? 6.334 8.635 -12.156 1.00 90.25 169 LEU A CA 1
ATOM 1360 C C . LEU A 1 169 ? 7.561 7.799 -12.539 1.00 90.25 169 LEU A C 1
ATOM 1362 O O . LEU A 1 169 ? 8.643 8.365 -12.685 1.00 90.25 169 LEU A O 1
ATOM 1366 N N . CYS A 1 170 ? 7.394 6.482 -12.664 1.00 89.75 170 CYS A N 1
ATOM 1367 C CA . CYS A 1 170 ? 8.460 5.530 -12.957 1.00 89.75 170 CYS A CA 1
ATOM 1368 C C . CYS A 1 170 ? 8.487 5.063 -14.420 1.00 89.75 170 CYS A C 1
ATOM 1370 O O . CYS A 1 170 ? 9.401 4.329 -14.770 1.00 89.75 170 CYS A O 1
ATOM 1372 N N . GLU A 1 171 ? 7.553 5.501 -15.272 1.00 92.25 171 GLU A N 1
ATOM 1373 C CA . GLU A 1 171 ? 7.403 5.026 -16.659 1.00 92.25 171 GLU A CA 1
ATOM 1374 C C . GLU A 1 171 ? 8.717 5.097 -17.453 1.00 92.25 171 GLU A C 1
ATOM 1376 O O . GLU A 1 171 ? 9.139 4.100 -18.031 1.00 92.25 171 GLU A O 1
ATOM 1381 N N . ASP A 1 172 ? 9.418 6.236 -17.413 1.00 91.12 172 ASP A N 1
ATOM 1382 C CA . ASP A 1 172 ? 10.690 6.416 -18.130 1.00 91.12 172 ASP A CA 1
ATOM 1383 C C . ASP A 1 172 ? 11.806 5.484 -17.618 1.00 91.12 172 ASP A C 1
ATOM 1385 O O . ASP A 1 172 ? 12.623 4.982 -18.403 1.00 91.12 172 ASP A O 1
ATOM 1389 N N . ASP A 1 173 ? 11.855 5.265 -16.301 1.00 91.62 173 ASP A N 1
ATOM 1390 C CA . ASP A 1 173 ? 12.845 4.402 -15.654 1.00 91.62 173 ASP A CA 1
ATOM 1391 C C . ASP A 1 173 ? 12.549 2.921 -15.929 1.00 91.62 173 ASP A C 1
ATOM 1393 O O . ASP A 1 173 ? 13.475 2.154 -16.211 1.00 91.62 173 ASP A O 1
ATOM 1397 N N . ASP A 1 174 ? 11.273 2.532 -15.895 1.00 91.50 174 ASP A N 1
ATOM 1398 C CA . ASP A 1 174 ? 10.797 1.186 -16.215 1.00 91.50 174 ASP A CA 1
ATOM 1399 C C . ASP A 1 174 ? 11.057 0.860 -17.693 1.00 91.50 174 ASP A C 1
ATOM 1401 O O . ASP A 1 174 ? 11.619 -0.191 -18.006 1.00 91.50 174 ASP A O 1
ATOM 1405 N N . ASP A 1 175 ? 10.786 1.799 -18.600 1.00 93.56 175 ASP A N 1
ATOM 1406 C CA . ASP A 1 175 ? 11.099 1.688 -20.025 1.00 93.56 175 ASP A CA 1
ATOM 1407 C C . ASP A 1 175 ? 12.604 1.500 -20.281 1.00 93.56 175 ASP A C 1
ATOM 1409 O O . ASP A 1 175 ? 13.033 0.686 -21.109 1.00 93.56 175 ASP A O 1
ATOM 1413 N N . GLU A 1 176 ? 13.446 2.286 -19.607 1.00 94.19 176 GLU A N 1
ATOM 1414 C CA . GLU A 1 176 ? 14.897 2.164 -19.735 1.00 94.19 176 GLU A CA 1
ATOM 1415 C C . GLU A 1 176 ? 15.407 0.850 -19.134 1.00 94.19 176 GLU A C 1
ATOM 1417 O O . GLU A 1 176 ? 16.320 0.224 -19.691 1.00 94.19 176 GLU A O 1
ATOM 1422 N N . LEU A 1 177 ? 14.817 0.405 -18.024 1.00 91.19 177 LEU A N 1
ATOM 1423 C CA . LEU A 1 177 ? 15.101 -0.895 -17.437 1.00 91.19 177 LEU A CA 1
ATOM 1424 C C . LEU A 1 177 ? 14.727 -2.018 -18.407 1.00 91.19 177 LEU A C 1
ATOM 1426 O O . LEU A 1 177 ? 15.570 -2.880 -18.660 1.00 91.19 177 LEU A O 1
ATOM 1430 N N . ASP A 1 178 ? 13.545 -1.981 -19.015 1.00 91.38 178 ASP A N 1
ATOM 1431 C CA . ASP A 1 178 ? 13.089 -2.975 -19.988 1.00 91.38 178 ASP A CA 1
ATOM 1432 C C . ASP A 1 178 ? 14.021 -3.038 -21.203 1.00 91.38 178 ASP A C 1
ATOM 1434 O O . ASP A 1 178 ? 14.526 -4.113 -21.547 1.00 91.38 178 ASP A O 1
ATOM 1438 N N . ARG A 1 179 ? 14.401 -1.886 -21.776 1.00 93.38 179 ARG A N 1
ATOM 1439 C CA . ARG A 1 179 ? 15.397 -1.821 -22.865 1.00 93.38 179 ARG A CA 1
ATOM 1440 C C . ARG A 1 179 ? 16.745 -2.425 -22.470 1.00 93.38 179 ARG A C 1
ATOM 1442 O O . ARG A 1 179 ? 17.448 -2.997 -23.312 1.00 93.38 179 ARG A O 1
ATOM 1449 N N . ARG A 1 180 ? 17.175 -2.262 -21.215 1.00 90.69 180 ARG A N 1
ATOM 1450 C CA . ARG A 1 180 ? 18.413 -2.883 -20.711 1.00 90.69 180 ARG A CA 1
ATOM 1451 C C . ARG A 1 180 ? 18.236 -4.381 -20.528 1.00 90.69 180 ARG A C 1
ATOM 1453 O O . ARG A 1 180 ? 19.116 -5.133 -20.942 1.00 90.69 180 ARG A O 1
ATOM 1460 N N . MET A 1 181 ? 17.116 -4.817 -19.967 1.00 87.12 181 MET A N 1
ATOM 1461 C CA . MET A 1 181 ? 16.809 -6.226 -19.740 1.00 87.12 181 MET A CA 1
ATOM 1462 C C . MET A 1 181 ? 16.703 -7.008 -21.054 1.00 87.12 181 MET A C 1
ATOM 1464 O O . MET A 1 181 ? 17.240 -8.113 -21.143 1.00 87.12 181 MET A O 1
ATOM 1468 N N . GLU A 1 182 ? 16.137 -6.419 -22.109 1.00 89.06 182 GLU A N 1
ATOM 1469 C CA . GLU A 1 182 ? 16.116 -7.011 -23.453 1.00 89.06 182 GLU A CA 1
ATOM 1470 C C . GLU A 1 182 ? 17.526 -7.297 -23.988 1.00 89.06 182 GLU A C 1
ATOM 1472 O O . GLU A 1 182 ? 17.792 -8.381 -24.511 1.00 89.06 182 GLU A O 1
ATOM 1477 N N . LYS A 1 183 ? 18.476 -6.374 -23.788 1.00 87.44 183 LYS A N 1
ATOM 1478 C CA . LYS A 1 183 ? 19.881 -6.576 -24.192 1.00 87.44 183 LYS A CA 1
ATOM 1479 C C . LYS A 1 183 ? 20.543 -7.721 -23.422 1.00 87.44 183 LYS A C 1
ATOM 1481 O O . LYS A 1 183 ? 21.434 -8.386 -23.952 1.00 87.44 183 LYS A O 1
ATOM 1486 N N . LEU A 1 184 ? 20.112 -7.961 -22.183 1.00 85.25 184 LEU A N 1
ATOM 1487 C CA . LEU A 1 184 ? 20.632 -9.026 -21.325 1.00 85.25 184 LEU A CA 1
ATOM 1488 C C . LEU A 1 184 ? 20.002 -10.396 -21.625 1.00 85.25 184 LEU A C 1
ATOM 1490 O O . LEU A 1 184 ? 20.582 -11.412 -21.243 1.00 85.25 184 LEU A O 1
ATOM 1494 N N . HIS A 1 185 ? 18.880 -10.459 -22.354 1.00 78.50 185 HIS A N 1
ATOM 1495 C CA . HIS A 1 185 ? 18.176 -11.712 -22.667 1.00 78.50 185 HIS A CA 1
ATOM 1496 C C . HIS A 1 185 ? 19.051 -12.733 -23.428 1.00 78.50 185 HIS A C 1
ATOM 1498 O O . HIS A 1 185 ? 18.798 -13.938 -23.398 1.00 78.50 185 HIS A O 1
ATOM 1504 N N . HIS A 1 186 ? 20.109 -12.276 -24.102 1.00 81.69 186 HIS A N 1
ATOM 1505 C CA . HIS A 1 186 ? 21.038 -13.133 -24.845 1.00 81.69 186 HIS A CA 1
ATOM 1506 C C . HIS A 1 186 ? 22.224 -13.658 -24.020 1.00 81.69 186 HIS A C 1
ATOM 1508 O O . HIS A 1 186 ? 23.022 -14.443 -24.537 1.00 81.69 186 HIS A O 1
ATOM 1514 N N . ILE A 1 187 ? 22.371 -13.245 -22.759 1.00 84.50 187 ILE A N 1
ATOM 1515 C CA . ILE A 1 187 ? 23.488 -13.667 -21.910 1.00 84.50 187 ILE A CA 1
ATOM 1516 C C . ILE A 1 187 ? 23.239 -15.087 -21.390 1.00 84.50 187 ILE A C 1
ATOM 1518 O O . ILE A 1 187 ? 22.229 -15.368 -20.747 1.00 84.50 187 ILE A O 1
ATOM 1522 N N . ASP A 1 188 ? 24.184 -16.001 -21.640 1.00 83.25 188 ASP A N 1
ATOM 1523 C CA . ASP A 1 188 ? 24.137 -17.350 -21.067 1.00 83.25 188 ASP A CA 1
ATOM 1524 C C . ASP A 1 188 ? 24.288 -17.262 -19.539 1.00 83.25 188 ASP A C 1
ATOM 1526 O O . ASP A 1 188 ? 25.215 -16.637 -19.023 1.00 83.25 188 ASP A O 1
ATOM 1530 N N . ALA A 1 189 ? 23.403 -17.949 -18.817 1.00 82.19 189 ALA A N 1
ATOM 1531 C CA . ALA A 1 189 ? 23.428 -18.111 -17.366 1.00 82.19 189 ALA A CA 1
ATOM 1532 C C . ALA A 1 189 ? 24.826 -18.484 -16.811 1.00 82.19 189 ALA A C 1
ATOM 1534 O O . ALA A 1 189 ? 25.195 -18.087 -15.708 1.00 82.19 189 ALA A O 1
ATOM 1535 N N . LYS A 1 190 ? 25.658 -19.193 -17.583 1.00 84.81 190 LYS A N 1
ATOM 1536 C CA . LYS A 1 190 ? 27.046 -19.506 -17.200 1.00 84.81 190 LYS A CA 1
ATOM 1537 C C . LYS A 1 190 ? 27.945 -18.277 -17.067 1.00 84.81 190 LYS A C 1
ATOM 1539 O O . LYS A 1 190 ? 28.851 -18.297 -16.241 1.00 84.81 190 LYS A O 1
ATOM 1544 N N . VAL A 1 191 ? 27.717 -17.234 -17.868 1.00 86.50 191 VAL A N 1
ATOM 1545 C CA . VAL A 1 191 ? 28.489 -15.977 -17.829 1.00 86.50 191 VAL A CA 1
ATOM 1546 C C . VAL A 1 191 ? 28.284 -15.271 -16.491 1.00 86.50 191 VAL A C 1
ATOM 1548 O O . VAL A 1 191 ? 29.219 -14.688 -15.953 1.00 86.50 191 VAL A O 1
ATOM 1551 N N . VAL A 1 192 ? 27.089 -15.406 -15.912 1.00 83.69 192 VAL A N 1
ATOM 1552 C CA . VAL A 1 192 ? 26.746 -14.908 -14.571 1.00 83.69 192 VAL A CA 1
ATOM 1553 C C . VAL A 1 192 ? 26.991 -15.948 -13.465 1.00 83.69 192 VAL A C 1
ATOM 1555 O O . VAL A 1 192 ? 26.539 -15.779 -12.338 1.00 83.69 192 VAL A O 1
ATOM 1558 N N . GLY A 1 193 ? 27.714 -17.037 -13.762 1.00 85.81 193 GLY A N 1
ATOM 1559 C CA . GLY A 1 193 ? 28.113 -18.053 -12.780 1.00 85.81 193 GLY A CA 1
ATOM 1560 C C . GLY A 1 193 ? 27.003 -19.017 -12.344 1.00 85.81 193 GLY A C 1
ATOM 1561 O O . GLY A 1 193 ? 27.207 -19.806 -11.418 1.00 85.81 193 GLY A O 1
ATOM 1562 N N . VAL A 1 194 ? 25.841 -19.007 -13.003 1.00 83.75 194 VAL A N 1
ATOM 1563 C CA . VAL A 1 194 ? 24.737 -19.916 -12.676 1.00 83.75 194 VAL A CA 1
ATOM 1564 C C . VAL A 1 194 ? 25.067 -21.323 -13.172 1.00 83.75 194 VAL A C 1
ATOM 1566 O O . VAL A 1 194 ? 25.199 -21.594 -14.369 1.00 83.75 194 VAL A O 1
ATOM 1569 N N . ARG A 1 195 ? 25.199 -22.251 -12.220 1.00 85.94 195 ARG A N 1
ATOM 1570 C CA . ARG A 1 195 ? 25.415 -23.674 -12.496 1.00 85.94 195 ARG A CA 1
ATOM 1571 C C . ARG A 1 195 ? 24.156 -24.297 -13.097 1.00 85.94 195 ARG A C 1
ATOM 1573 O O . ARG A 1 195 ? 23.041 -23.934 -12.731 1.00 85.94 195 ARG A O 1
ATOM 1580 N N . LYS A 1 196 ? 24.331 -25.290 -13.979 1.00 83.06 196 LYS A N 1
ATOM 1581 C CA . LYS A 1 196 ? 23.211 -26.001 -14.630 1.00 83.06 196 LYS A CA 1
ATOM 1582 C C . LYS A 1 196 ? 22.210 -26.578 -13.623 1.00 83.06 196 LYS A C 1
ATOM 1584 O O . LYS A 1 196 ? 21.017 -26.509 -13.876 1.00 83.06 196 LYS A O 1
ATOM 1589 N N . GLU A 1 197 ? 22.702 -27.090 -12.498 1.00 84.69 197 GLU A N 1
ATOM 1590 C CA . GLU A 1 197 ? 21.904 -27.670 -11.408 1.00 84.69 197 GLU A CA 1
ATOM 1591 C C . GLU A 1 197 ? 20.918 -26.686 -10.755 1.00 84.69 197 GLU A C 1
ATOM 1593 O O . GLU A 1 197 ? 19.886 -27.107 -10.250 1.00 84.69 197 GLU A O 1
ATOM 1598 N N . HIS A 1 198 ? 21.177 -25.375 -10.825 1.00 80.12 198 HIS A N 1
ATOM 1599 C CA . HIS A 1 198 ? 20.302 -24.344 -10.254 1.00 80.12 198 HIS A CA 1
ATOM 1600 C C . HIS A 1 198 ? 19.384 -23.684 -11.284 1.00 80.12 198 HIS A C 1
ATOM 1602 O O . HIS A 1 198 ? 18.549 -22.856 -10.923 1.00 80.12 198 HIS A O 1
ATOM 1608 N N . ARG A 1 199 ? 19.525 -24.027 -12.570 1.00 75.19 199 ARG A N 1
ATOM 1609 C CA . ARG A 1 199 ? 18.792 -23.367 -13.653 1.00 75.19 199 ARG A CA 1
ATOM 1610 C C . ARG A 1 199 ? 17.282 -23.529 -13.493 1.00 75.19 199 ARG A C 1
ATOM 1612 O O . ARG A 1 199 ? 16.565 -22.542 -13.603 1.00 75.19 199 ARG A O 1
ATOM 1619 N N . ASP A 1 200 ? 16.822 -24.736 -13.182 1.00 74.25 200 ASP A N 1
ATOM 1620 C CA . ASP A 1 200 ? 15.390 -25.034 -13.073 1.00 74.25 200 ASP A CA 1
ATOM 1621 C C . ASP A 1 200 ? 14.764 -24.390 -11.825 1.00 74.25 200 ASP A C 1
ATOM 1623 O O . ASP A 1 200 ? 13.648 -23.880 -11.887 1.00 74.25 200 ASP A O 1
ATOM 1627 N N . MET A 1 201 ? 15.512 -24.309 -10.719 1.00 74.88 201 MET A N 1
ATOM 1628 C CA . MET A 1 201 ? 15.089 -23.608 -9.499 1.00 74.88 201 MET A CA 1
ATOM 1629 C C . MET A 1 201 ? 14.978 -22.089 -9.718 1.00 74.88 201 MET A C 1
ATOM 1631 O O . MET A 1 201 ? 13.986 -21.473 -9.331 1.00 74.88 201 MET A O 1
ATOM 1635 N N . ILE A 1 202 ? 15.969 -21.480 -10.380 1.00 71.81 202 ILE A N 1
ATOM 1636 C CA . ILE A 1 202 ? 15.996 -20.034 -10.657 1.00 71.81 202 ILE A CA 1
ATOM 1637 C C . ILE A 1 202 ? 14.906 -19.648 -11.668 1.00 71.81 202 ILE A C 1
ATOM 1639 O O . ILE A 1 202 ? 14.162 -18.693 -11.451 1.00 71.81 202 ILE A O 1
ATOM 1643 N N . VAL A 1 203 ? 14.792 -20.391 -12.771 1.00 70.31 203 VAL A N 1
ATOM 1644 C CA . VAL A 1 203 ? 13.839 -20.085 -13.851 1.00 70.31 203 VAL A CA 1
ATOM 1645 C C . VAL A 1 203 ? 12.404 -20.446 -13.457 1.00 70.31 203 VAL A C 1
ATOM 1647 O O . VAL A 1 203 ? 11.472 -19.775 -13.890 1.00 70.31 203 VAL A O 1
ATOM 1650 N N . GLY A 1 204 ? 12.213 -21.479 -12.634 1.00 73.81 204 GLY A N 1
ATOM 1651 C CA . GLY A 1 204 ? 10.896 -21.908 -12.174 1.00 73.81 204 GLY A CA 1
ATOM 1652 C C . GLY A 1 204 ? 10.363 -21.055 -11.026 1.00 73.81 204 GLY A C 1
ATOM 1653 O O . GLY A 1 204 ? 9.346 -20.380 -11.170 1.00 73.81 204 GLY A O 1
ATOM 1654 N N . GLU A 1 205 ? 11.032 -21.077 -9.874 1.00 78.75 205 GLU A N 1
ATOM 1655 C CA . GLU A 1 205 ? 10.476 -20.528 -8.634 1.00 78.75 205 GLU A CA 1
ATOM 1656 C C . GLU A 1 205 ? 10.766 -19.034 -8.468 1.00 78.75 205 GLU A C 1
ATOM 1658 O O . GLU A 1 205 ? 9.839 -18.247 -8.269 1.00 78.75 205 GLU A O 1
ATOM 1663 N N . ALA A 1 206 ? 12.031 -18.619 -8.599 1.00 81.12 206 ALA A N 1
ATOM 1664 C CA . ALA A 1 206 ? 12.416 -17.226 -8.365 1.00 81.12 206 ALA A CA 1
ATOM 1665 C C . ALA A 1 206 ? 11.762 -16.276 -9.379 1.00 81.12 206 ALA A C 1
ATOM 1667 O O . ALA A 1 206 ? 11.233 -15.234 -9.003 1.00 81.12 206 ALA A O 1
ATOM 1668 N N . LEU A 1 207 ? 11.721 -16.669 -10.653 1.00 80.94 207 LEU A N 1
ATOM 1669 C CA . LEU A 1 207 ? 11.082 -15.888 -11.711 1.00 80.94 207 LEU A CA 1
ATOM 1670 C C . LEU A 1 207 ? 9.554 -15.815 -11.552 1.00 80.94 207 LEU A C 1
ATOM 1672 O O . LEU A 1 207 ? 8.955 -14.774 -11.820 1.00 80.94 207 LEU A O 1
ATOM 1676 N N . THR A 1 208 ? 8.917 -16.894 -11.082 1.00 83.50 208 THR A N 1
ATOM 1677 C CA . THR A 1 208 ? 7.478 -16.886 -10.773 1.00 83.50 208 THR A CA 1
ATOM 1678 C C . THR A 1 208 ? 7.173 -15.938 -9.618 1.00 83.50 208 THR A C 1
ATOM 1680 O O . THR A 1 208 ? 6.266 -15.119 -9.746 1.00 83.50 208 THR A O 1
ATOM 1683 N N . ARG A 1 209 ? 7.953 -15.987 -8.530 1.00 83.44 209 ARG A N 1
ATOM 1684 C CA . ARG A 1 209 ? 7.808 -15.064 -7.392 1.00 83.44 209 ARG A CA 1
ATOM 1685 C C . ARG A 1 209 ? 8.067 -13.613 -7.796 1.00 83.44 209 ARG A C 1
ATOM 1687 O O . ARG A 1 209 ? 7.289 -12.732 -7.452 1.00 83.44 209 ARG A O 1
ATOM 1694 N N . PHE A 1 210 ? 9.101 -13.362 -8.598 1.00 84.19 210 PHE A N 1
ATOM 1695 C CA . PHE A 1 210 ? 9.414 -12.018 -9.086 1.00 84.19 210 PHE A CA 1
ATOM 1696 C C . PHE A 1 210 ? 8.259 -11.421 -9.905 1.00 84.19 210 PHE A C 1
ATOM 1698 O O . PHE A 1 210 ? 7.848 -10.291 -9.669 1.00 84.19 210 PHE A O 1
ATOM 1705 N N . ARG A 1 211 ? 7.648 -12.215 -10.796 1.00 84.69 211 ARG A N 1
ATOM 1706 C CA . ARG A 1 211 ? 6.465 -11.805 -11.577 1.00 84.69 211 ARG A CA 1
ATOM 1707 C C . ARG A 1 211 ? 5.214 -11.552 -10.733 1.00 84.69 211 ARG A C 1
ATOM 1709 O O . ARG A 1 211 ? 4.266 -10.948 -11.230 1.00 84.69 211 ARG A O 1
ATOM 1716 N N . GLN A 1 212 ? 5.176 -12.036 -9.494 1.00 86.31 212 GLN A N 1
ATOM 1717 C CA . GLN A 1 212 ? 4.076 -11.769 -8.572 1.00 86.31 212 GLN A CA 1
ATOM 1718 C C . GLN A 1 212 ? 4.237 -10.428 -7.853 1.00 86.31 212 GLN A C 1
ATOM 1720 O O . GLN A 1 212 ? 3.218 -9.848 -7.498 1.00 86.31 212 GLN A O 1
ATOM 1725 N N . LEU A 1 213 ? 5.459 -9.900 -7.693 1.00 85.50 213 LEU A N 1
ATOM 1726 C CA . LEU A 1 213 ? 5.726 -8.675 -6.922 1.00 85.50 213 LEU A CA 1
ATOM 1727 C C . LEU A 1 213 ? 4.851 -7.466 -7.303 1.00 85.50 213 LEU A C 1
ATOM 1729 O O . LEU A 1 213 ? 4.372 -6.797 -6.380 1.00 85.50 213 LEU A O 1
ATOM 1733 N N . PRO A 1 214 ? 4.576 -7.178 -8.594 1.00 83.81 214 PRO A N 1
ATOM 1734 C CA . PRO A 1 214 ? 3.707 -6.058 -8.965 1.00 83.81 214 PRO A CA 1
ATOM 1735 C C . PRO A 1 214 ? 2.253 -6.234 -8.510 1.00 83.81 214 PRO A C 1
ATOM 1737 O O . PRO A 1 214 ? 1.541 -5.256 -8.344 1.00 83.81 214 PRO A O 1
ATOM 1740 N N . ARG A 1 215 ? 1.807 -7.476 -8.280 1.00 83.94 215 ARG A N 1
ATOM 1741 C CA . ARG A 1 215 ? 0.426 -7.802 -7.880 1.00 83.94 215 ARG A CA 1
ATOM 1742 C C . ARG A 1 215 ? 0.195 -7.742 -6.372 1.00 83.94 215 ARG A C 1
ATOM 1744 O O . ARG A 1 215 ? -0.939 -7.902 -5.932 1.00 83.94 215 ARG A O 1
ATOM 1751 N N . LEU A 1 216 ? 1.263 -7.605 -5.593 1.00 86.06 216 LEU A N 1
ATOM 1752 C CA . LEU A 1 216 ? 1.206 -7.562 -4.137 1.00 86.06 216 LEU A CA 1
ATOM 1753 C C . LEU A 1 216 ? 0.990 -6.127 -3.675 1.00 86.06 216 LEU A C 1
ATOM 1755 O O . LEU A 1 216 ? 1.613 -5.206 -4.209 1.00 86.06 216 LEU A O 1
ATOM 1759 N N . VAL A 1 217 ? 0.138 -5.966 -2.670 1.00 84.69 217 VAL A N 1
ATOM 1760 C CA . VAL A 1 217 ? -0.388 -4.668 -2.244 1.00 84.69 217 VAL A CA 1
ATOM 1761 C C . VAL A 1 217 ? 0.476 -4.070 -1.145 1.00 84.69 217 VAL A C 1
ATOM 1763 O O . VAL A 1 217 ? 0.770 -2.876 -1.157 1.00 84.69 217 VAL A O 1
ATOM 1766 N N . THR A 1 218 ? 0.915 -4.893 -0.195 1.00 80.50 218 THR A N 1
ATOM 1767 C CA . THR A 1 218 ? 1.677 -4.411 0.958 1.00 80.50 218 THR A CA 1
ATOM 1768 C C . THR A 1 218 ? 3.186 -4.592 0.764 1.00 80.50 218 THR A C 1
ATOM 1770 O O . THR A 1 218 ? 3.635 -5.558 0.137 1.00 80.50 218 THR A O 1
ATOM 1773 N N . PRO A 1 219 ? 4.014 -3.708 1.352 1.00 79.56 219 PRO A N 1
ATOM 1774 C CA . PRO A 1 219 ? 5.455 -3.922 1.437 1.00 79.56 219 PRO A CA 1
ATOM 1775 C C . PRO A 1 219 ? 5.815 -5.259 2.093 1.00 79.56 219 PRO A C 1
ATOM 1777 O O . PRO A 1 219 ? 6.754 -5.917 1.653 1.00 79.56 219 PRO A O 1
ATOM 1780 N N . LEU A 1 220 ? 5.047 -5.687 3.103 1.00 79.75 220 LEU A N 1
ATOM 1781 C CA . LEU A 1 220 ? 5.267 -6.954 3.797 1.00 79.75 220 LEU A CA 1
ATOM 1782 C C . LEU A 1 220 ? 5.123 -8.151 2.845 1.00 79.75 220 LEU A C 1
ATOM 1784 O O . LEU A 1 220 ? 6.030 -8.976 2.774 1.00 79.75 220 LEU A O 1
ATOM 1788 N N . GLU A 1 221 ? 4.050 -8.204 2.049 1.00 81.31 221 GLU A N 1
ATOM 1789 C CA . GLU A 1 221 ? 3.859 -9.242 1.022 1.00 81.31 221 GLU A CA 1
ATOM 1790 C C . GLU A 1 221 ? 5.025 -9.276 0.035 1.00 81.31 221 GLU A C 1
ATOM 1792 O O . GLU A 1 221 ? 5.537 -10.350 -0.298 1.00 81.31 221 GLU A O 1
ATOM 1797 N N . LYS A 1 222 ? 5.469 -8.099 -0.427 1.00 83.94 222 LYS A N 1
ATOM 1798 C CA . LYS A 1 222 ? 6.589 -7.983 -1.370 1.00 83.94 222 LYS A CA 1
ATOM 1799 C C . LYS A 1 222 ? 7.883 -8.523 -0.759 1.00 83.94 222 LYS A C 1
ATOM 1801 O O . LYS A 1 222 ? 8.588 -9.290 -1.416 1.00 83.94 222 LYS A O 1
ATOM 1806 N N . VAL A 1 223 ? 8.178 -8.194 0.500 1.00 82.50 223 VAL A N 1
ATOM 1807 C CA . VAL A 1 223 ? 9.366 -8.696 1.211 1.00 82.50 223 VAL A CA 1
ATOM 1808 C C . VAL A 1 223 ? 9.308 -10.214 1.387 1.00 82.50 223 VAL A C 1
ATOM 1810 O O . VAL A 1 223 ? 10.276 -10.892 1.052 1.00 82.50 223 VAL A O 1
ATOM 1813 N N . LEU A 1 224 ? 8.174 -10.760 1.834 1.00 79.31 224 LEU A N 1
ATOM 1814 C CA . LEU A 1 224 ? 8.003 -12.201 2.064 1.00 79.31 224 LEU A CA 1
ATOM 1815 C C . LEU A 1 224 ? 8.040 -13.021 0.765 1.00 79.31 224 LEU A C 1
ATOM 1817 O O . LEU A 1 224 ? 8.515 -14.159 0.745 1.00 79.31 224 LEU A O 1
ATOM 1821 N N . THR A 1 225 ? 7.585 -12.432 -0.342 1.00 78.81 225 THR A N 1
ATOM 1822 C CA . THR A 1 225 ? 7.622 -13.070 -1.666 1.00 78.81 225 THR A CA 1
ATOM 1823 C C . THR A 1 225 ? 9.018 -13.023 -2.288 1.00 78.81 225 THR A C 1
ATOM 1825 O O . THR A 1 225 ? 9.356 -13.879 -3.112 1.00 78.81 225 THR A O 1
ATOM 1828 N N . THR A 1 226 ? 9.865 -12.074 -1.882 1.00 72.81 226 THR A N 1
ATOM 1829 C CA . THR A 1 226 ? 11.228 -11.965 -2.406 1.00 72.81 226 THR A CA 1
ATOM 1830 C C . THR A 1 226 ? 12.099 -13.092 -1.827 1.00 72.81 226 THR A C 1
ATOM 1832 O O . THR A 1 226 ? 12.165 -13.260 -0.608 1.00 72.81 226 THR A O 1
ATOM 1835 N N . PRO A 1 227 ? 12.774 -13.905 -2.662 1.00 60.72 227 PRO A N 1
ATOM 1836 C CA . PRO A 1 227 ? 13.570 -15.043 -2.205 1.00 60.72 227 PRO A CA 1
ATOM 1837 C C . PRO A 1 227 ? 14.872 -14.586 -1.520 1.00 60.72 227 PRO A C 1
ATOM 1839 O O . PRO A 1 227 ? 15.952 -14.665 -2.095 1.00 60.72 227 PRO A O 1
ATOM 1842 N N . CYS A 1 228 ? 14.777 -14.115 -0.276 1.00 55.25 228 CYS A N 1
ATOM 1843 C CA . CYS A 1 228 ? 15.921 -13.651 0.519 1.00 55.25 228 CYS A CA 1
ATOM 1844 C C . CYS A 1 228 ? 16.373 -14.657 1.597 1.00 55.25 228 CYS A C 1
ATOM 1846 O O . CYS A 1 228 ? 17.407 -14.446 2.226 1.00 55.25 228 CYS A O 1
ATOM 1848 N N . HIS A 1 229 ? 15.650 -15.765 1.814 1.00 45.53 229 HIS A N 1
ATOM 1849 C CA . HIS A 1 229 ? 15.862 -16.620 2.997 1.00 45.53 229 HIS A CA 1
ATOM 1850 C C . HIS A 1 229 ? 16.259 -18.085 2.761 1.00 45.53 229 HIS A C 1
ATOM 1852 O O . HIS A 1 229 ? 16.422 -18.819 3.732 1.00 45.53 229 HIS A O 1
ATOM 1858 N N . SER A 1 230 ? 16.495 -18.529 1.523 1.00 45.53 230 SER A N 1
ATOM 1859 C CA . SER A 1 230 ? 16.743 -19.957 1.239 1.00 45.53 230 SER A CA 1
ATOM 1860 C C . SER A 1 230 ? 18.122 -20.316 0.669 1.00 45.53 230 SER A C 1
ATOM 1862 O O . SER A 1 230 ? 18.416 -21.499 0.546 1.00 45.53 230 SER A O 1
ATOM 1864 N N . PHE A 1 231 ? 19.015 -19.359 0.396 1.00 42.97 231 PHE A N 1
ATOM 1865 C CA . PHE A 1 231 ? 20.344 -19.660 -0.177 1.00 42.97 231 PHE A CA 1
ATOM 1866 C C . PHE A 1 231 ? 21.459 -19.931 0.851 1.00 42.97 231 PHE A C 1
ATOM 1868 O O . PHE A 1 231 ? 22.637 -19.911 0.502 1.00 42.97 231 PHE A O 1
ATOM 1875 N N . GLY A 1 232 ? 21.113 -20.197 2.112 1.00 45.12 232 GLY A N 1
ATOM 1876 C CA . GLY A 1 232 ? 22.086 -20.396 3.188 1.00 45.12 232 GLY A CA 1
ATOM 1877 C C . GLY A 1 232 ? 21.745 -21.545 4.128 1.00 45.12 232 GLY A C 1
ATOM 1878 O O . GLY A 1 232 ? 21.573 -21.300 5.319 1.00 45.12 232 GLY A O 1
ATOM 1879 N N . LYS A 1 233 ? 21.650 -22.773 3.610 1.00 36.75 233 LYS A N 1
ATOM 1880 C CA . LYS A 1 233 ? 21.909 -24.015 4.357 1.00 36.75 233 LYS A CA 1
ATOM 1881 C C . LYS A 1 233 ? 22.545 -25.048 3.441 1.00 36.75 233 LYS A C 1
ATOM 1883 O O . LYS A 1 233 ? 22.055 -25.180 2.300 1.00 36.75 233 LYS A O 1
#

Radius of gyration: 23.89 Å; chains: 1; bounding box: 52×78×66 Å